Protein 2GJ3 (pdb70)

Sequence (238 aa):
LLPEIFRQTVEHAPIAISITDLKANILYANRRAFRTITGYGSEEVLGKNESIILSNGTTPRLLVYQALWGRLAQKKPWSSGVLVNRRKDKTLYLAELTVAPVLNEAGEETIYYLGMMHRDTSELHHELLPEEIFRQTVEHAPIAISITDLKANILYANRRAFRTITGYGSEEVLGKNESILSNGTTPRLVYQALWGRLAQKKPWSGVLVNRRKDKTLYLAELTVAPVLNEAGETIYYLGMMHRDTSEL

Solvent-accessible surface area: 12619 Å² total; per-residue (Å²): 68,127,57,98,11,1,89,52,0,1,30,70,2,58,19,0,2,2,0,5,40,84,116,10,59,4,70,10,6,0,115,18,2,45,101,26,0,36,16,32,64,153,65,1,95,71,66,41,44,72,54,10,36,14,78,89,4,80,175,115,19,38,130,42,18,94,37,94,5,77,99,103,83,68,33,81,23,87,12,24,8,98,6,107,85,168,59,84,4,85,0,82,19,42,14,22,21,12,70,42,165,79,25,99,28,51,22,22,18,7,9,5,129,38,43,46,161,182,123,113,28,85,77,98,3,2,108,85,4,2,37,138,2,84,13,0,1,2,0,4,39,90,158,10,39,1,73,11,7,0,52,16,1,56,107,30,0,40,23,29,71,92,82,6,99,52,48,52,43,72,63,9,27,41,79,79,20,85,212,132,42,62,120,49,14,102,34,98,6,84,91,99,105,73,34,74,19,85,11,52,7,68,42,104,103,66,71,88,6,79,0,92,23,32,13,9,19,6,77,46,193,78,23,97,24,64,51,24,1,7,2,4,42,36,58,45,167,205

Foldseek 3Di:
DDVVVVVVVQQPDQWWKFKFFPQQQTCDTHPNNCVVQVPDPPVSNRDGQCQFDDPVFPPVVVVVQNVQQVVQHKDWDWGWTAHPVRDIFIKTKIKGFDADPVRDGGIMMIIIDTPDDPD/DPPPVVVVVCQQPPQWWKFKFFPQQFTQDTHPNVCVVQVDDDVRRHRHHPCLFAPVPWDVVVVVVQVVQVVVQHKDWDWHWTAHPVRDIFIKGWIKGFDADPVRHGGMIMIIIDGPDPD

Secondary structure (DSSP, 8-state):
--HHHHHHHHHH-SSEEEEE-TT-BEEEE-HHHHHHH---TTGGGG-BGGGG--TTS-HHHHHHHHHHHHTT--EEEEEEEE-TTS-EEEEEEEEEEEE-TTS-EEEEEEEEEE--S--/---THHHHHHHHH-SSEEEEE-TT-BEEEE-HHHHHHH---TTTSTT-BGGGGB-S-S-HHHHHHHHHHHHTT--EEEEEEEE-TTS-EEEEEEEEEEEE-TTS-EEEEEEEEEE----

Nearest PDB structures (foldseek):
  2gj3-assembly1_A  TM=1.008E+00  e=9.432E-24  Azotobacter vinelandii
  8dik-assembly1_A  TM=9.347E-01  e=6.256E-10  Escherichia coli
  6t74-assembly1_A  TM=8.783E-01  e=3.124E-10  Phaeodactylum tricornutum
  8j68-assembly1_A-2  TM=9.066E-01  e=7.024E-10  Klebsormidium nitens
  3lyx-assembly1_A  TM=9.133E-01  e=3.761E-09  Colwellia psychrerythraea 34H

B-factor: mean 22.62, std 10.38, range [9.47, 99.97]

Organism: Azotobacter vinelandii (NCBI:txid354)

Structure (mmCIF, N/CA/C/O backbone):
data_2GJ3
#
_entry.id   2GJ3
#
_cell.length_a   68.111
_cell.length_b   68.111
_cell.length_c   302.064
_cell.angle_alpha   90.00
_cell.angle_beta   90.00
_cell.angle_gamma   120.00
#
_symmetry.space_group_name_H-M   'H 3 2'
#
loop_
_entity.id
_entity.type
_entity.pdbx_description
1 polymer 'Nitrogen fixation regulatory protein'
2 non-polymer 'SULFATE ION'
3 non-polymer 'FLAVIN-ADENINE DINUCLEOTIDE'
4 non-polymer ETHANOL
5 water water
#
loop_
_atom_site.group_PDB
_atom_site.id
_atom_site.type_symbol
_atom_site.label_atom_id
_atom_site.label_alt_id
_atom_site.label_comp_id
_atom_site.label_asym_id
_atom_site.label_entity_id
_atom_site.label_seq_id
_atom_site.pdbx_PDB_ins_code
_atom_site.Cartn_x
_atom_site.Cartn_y
_atom_site.Cartn_z
_atom_site.occupancy
_atom_site.B_iso_or_equiv
_atom_site.auth_seq_id
_atom_site.auth_comp_id
_atom_site.auth_asym_id
_atom_site.auth_atom_id
_atom_site.pdbx_PDB_model_num
ATOM 1 N N . LEU A 1 2 ? 22.051 -12.376 17.640 1.00 36.01 22 LEU A N 1
ATOM 2 C CA . LEU A 1 2 ? 23.453 -12.163 18.109 1.00 32.12 22 LEU A CA 1
ATOM 3 C C . LEU A 1 2 ? 23.704 -12.861 19.419 1.00 32.66 22 LEU A C 1
ATOM 4 O O . LEU A 1 2 ? 22.938 -12.715 20.376 1.00 35.63 22 LEU A O 1
ATOM 9 N N . LEU A 1 3 ? 24.806 -13.579 19.485 1.00 30.69 23 LEU A N 1
ATOM 10 C CA . LEU A 1 3 ? 25.071 -14.359 20.667 1.00 30.60 23 LEU A CA 1
ATOM 11 C C . LEU A 1 3 ? 25.594 -13.462 21.756 1.00 28.89 23 LEU A C 1
ATOM 12 O O . LEU A 1 3 ? 26.132 -12.387 21.486 1.00 28.49 23 LEU A O 1
ATOM 17 N N . PRO A 1 4 ? 25.467 -13.911 23.020 1.00 29.48 24 PRO A N 1
ATOM 18 C CA . PRO A 1 4 ? 25.993 -13.125 24.147 1.00 29.04 24 PRO A CA 1
ATOM 19 C C . PRO A 1 4 ? 27.488 -12.728 24.022 1.00 27.37 24 PRO A C 1
ATOM 20 O O . PRO A 1 4 ? 27.817 -11.597 24.389 1.00 26.93 24 PRO A O 1
ATOM 24 N N . GLU A 1 5 ? 28.366 -13.591 23.472 1.00 24.08 25 GLU A N 1
ATOM 25 C CA . GLU A 1 5 ? 29.752 -13.191 23.248 1.00 23.80 25 GLU A CA 1
ATOM 26 C C . GLU A 1 5 ? 29.852 -11.860 22.494 1.00 22.27 25 GLU A C 1
ATOM 27 O O . GLU A 1 5 ? 30.789 -11.077 22.760 1.00 21.04 25 GLU A O 1
ATOM 33 N N . ILE A 1 6 ? 28.919 -11.602 21.552 1.00 18.73 26 ILE A N 1
ATOM 34 C CA . ILE A 1 6 ? 29.060 -10.363 20.759 1.00 15.88 26 ILE A CA 1
ATOM 35 C C . ILE A 1 6 ? 28.828 -9.157 21.689 1.00 15.73 26 ILE A C 1
ATOM 36 O O . ILE A 1 6 ? 29.490 -8.143 21.520 1.00 15.26 26 ILE A O 1
ATOM 41 N N . PHE A 1 7 ? 27.844 -9.276 22.574 1.00 16.25 27 PHE A N 1
ATOM 42 C CA . PHE A 1 7 ? 27.649 -8.142 23.539 1.00 15.94 27 PHE A CA 1
ATOM 43 C C . PHE A 1 7 ? 28.774 -8.038 24.539 1.00 16.02 27 PHE A C 1
ATOM 44 O O . PHE A 1 7 ? 29.078 -6.930 24.953 1.00 15.59 27 PHE A O 1
ATOM 52 N N . ARG A 1 8 ? 29.410 -9.151 24.940 1.00 16.64 28 ARG A N 1
ATOM 53 C CA . ARG A 1 8 ? 30.588 -9.032 25.790 1.00 16.79 28 ARG A CA 1
ATOM 54 C C . ARG A 1 8 ? 31.700 -8.301 25.049 1.00 17.01 28 ARG A C 1
ATOM 55 O O . ARG A 1 8 ? 32.291 -7.389 25.606 1.00 14.75 28 ARG A O 1
ATOM 63 N N . GLN A 1 9 ? 31.919 -8.625 23.765 1.00 17.16 29 GLN A N 1
ATOM 64 C CA . GLN A 1 9 ? 32.916 -7.898 22.975 1.00 15.09 29 GLN A CA 1
ATOM 65 C C . GLN A 1 9 ? 32.568 -6.418 22.876 1.00 15.83 29 GLN A C 1
ATOM 66 O O . GLN A 1 9 ? 33.475 -5.534 22.797 1.00 15.54 29 GLN A O 1
ATOM 72 N N . THR A 1 10 ? 31.298 -6.138 22.758 1.00 14.73 30 THR A N 1
ATOM 73 C CA . THR A 1 10 ? 30.807 -4.766 22.614 1.00 13.62 30 THR A CA 1
ATOM 74 C C . THR A 1 10 ? 31.163 -3.949 23.896 1.00 13.89 30 THR A C 1
ATOM 75 O O . THR A 1 10 ? 31.729 -2.863 23.824 1.00 14.46 30 THR A O 1
ATOM 79 N N . VAL A 1 11 ? 30.810 -4.543 25.004 1.00 14.27 31 VAL A N 1
ATOM 80 C CA . VAL A 1 11 ? 31.199 -3.895 26.293 1.00 13.91 31 VAL A CA 1
ATOM 81 C C . VAL A 1 11 ? 32.685 -3.748 26.359 1.00 13.06 31 VAL A C 1
ATOM 82 O O . VAL A 1 11 ? 33.190 -2.660 26.751 1.00 13.07 31 VAL A O 1
ATOM 86 N N . GLU A 1 12 ? 33.422 -4.796 26.018 1.00 12.81 32 GLU A N 1
ATOM 87 C CA . GLU A 1 12 ? 34.851 -4.753 26.144 1.00 14.61 32 GLU A CA 1
ATOM 88 C C . GLU A 1 12 ? 35.445 -3.560 25.363 1.00 13.94 32 GLU A C 1
ATOM 89 O O . GLU A 1 12 ? 36.413 -2.968 25.865 1.00 14.48 32 GLU A O 1
ATOM 95 N N . HIS A 1 13 ? 34.931 -3.304 24.180 1.00 13.96 33 HIS A N 1
ATOM 96 C CA . HIS A 1 13 ? 35.460 -2.245 23.292 1.00 14.62 33 HIS A CA 1
ATOM 97 C C . HIS A 1 13 ? 34.732 -0.917 23.373 1.00 15.18 33 HIS A C 1
ATOM 98 O O . HIS A 1 13 ? 35.088 -0.057 22.591 1.00 14.98 33 HIS A O 1
AT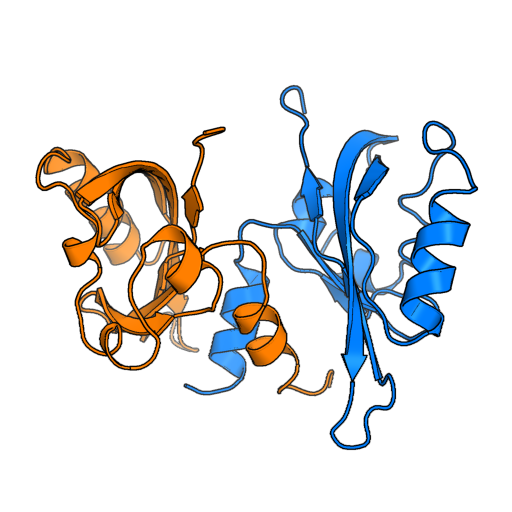OM 105 N N . ALA A 1 14 ? 33.768 -0.782 24.246 1.00 13.89 34 ALA A N 1
ATOM 106 C CA . ALA A 1 14 ? 33.061 0.485 24.292 1.00 12.98 34 ALA A CA 1
ATOM 107 C C . ALA A 1 14 ? 33.845 1.602 24.745 1.00 13.58 34 ALA A C 1
ATOM 108 O O . ALA A 1 14 ? 34.624 1.459 25.690 1.00 13.57 34 ALA A O 1
ATOM 110 N N . PRO A 1 15 ? 33.719 2.811 24.180 1.00 14.81 35 PRO A N 1
ATOM 111 C CA . PRO A 1 15 ? 34.570 3.928 24.577 1.00 16.39 35 PRO A CA 1
ATOM 112 C C . PRO A 1 15 ? 34.043 4.706 25.792 1.00 17.20 35 PRO A C 1
ATOM 113 O O . PRO A 1 15 ? 33.864 5.929 25.681 1.00 21.29 35 PRO A O 1
ATOM 117 N N . ILE A 1 16 ? 33.668 3.991 26.789 1.00 16.22 36 ILE A N 1
ATOM 118 C CA . ILE A 1 16 ? 33.298 4.532 28.079 1.00 14.74 36 ILE A CA 1
ATOM 119 C C . ILE A 1 16 ? 33.774 3.468 29.082 1.00 11.75 36 ILE A C 1
ATOM 120 O O . ILE A 1 16 ? 33.756 2.298 28.801 1.00 12.29 36 ILE A O 1
ATOM 125 N N . ALA A 1 17 ? 34.202 3.936 30.258 1.00 11.03 37 ALA A N 1
ATOM 126 C CA . ALA A 1 17 ? 34.670 2.978 31.271 1.00 11.17 37 ALA A CA 1
ATOM 127 C C . ALA A 1 17 ? 33.497 2.187 31.785 1.00 11.06 37 ALA A C 1
ATOM 128 O O . ALA A 1 17 ? 32.497 2.793 32.213 1.00 12.14 37 ALA A O 1
ATOM 130 N N . ILE A 1 18 ? 33.585 0.879 31.812 1.00 10.37 38 ILE A N 1
ATOM 131 C CA . ILE A 1 18 ? 32.522 -0.019 32.358 1.00 9.99 38 ILE A CA 1
ATOM 132 C C . ILE A 1 18 ? 33.156 -1.001 33.262 1.00 10.33 38 ILE A C 1
ATOM 133 O O . ILE A 1 18 ? 34.121 -1.719 32.923 1.00 10.66 38 ILE A O 1
ATOM 138 N N . SER A 1 19 ? 32.584 -1.079 34.495 1.00 9.47 39 SER A N 1
ATOM 139 C CA . SER A 1 19 ? 32.979 -2.112 35.464 1.00 9.93 39 SER A CA 1
ATOM 140 C C . SER A 1 19 ? 31.682 -2.775 35.996 1.00 10.32 39 SER A C 1
ATOM 141 O O . SER A 1 19 ? 30.601 -2.162 36.024 1.00 10.74 39 SER A O 1
ATOM 144 N N . ILE A 1 20 ? 31.835 -4.056 36.310 1.00 10.04 40 ILE A N 1
ATOM 145 C CA . ILE A 1 20 ? 30.723 -4.820 36.974 1.00 10.40 40 ILE A CA 1
ATOM 146 C C . ILE A 1 20 ? 31.297 -5.389 38.237 1.00 9.83 40 ILE A C 1
ATOM 147 O O . ILE A 1 20 ? 32.427 -5.950 38.226 1.00 10.82 40 ILE A O 1
ATOM 152 N N . THR A 1 21 ? 30.551 -5.251 39.334 1.00 9.78 41 THR A N 1
ATOM 153 C CA . THR A 1 21 ? 31.049 -5.598 40.637 1.00 10.60 41 THR A CA 1
ATOM 154 C C . THR A 1 21 ? 30.083 -6.551 41.350 1.00 10.02 41 THR A C 1
ATOM 155 O O . THR A 1 21 ? 28.893 -6.665 41.009 1.00 11.23 41 THR A O 1
ATOM 159 N N . ASP A 1 22 ? 30.618 -7.150 42.415 1.00 11.12 42 ASP A N 1
ATOM 160 C CA . ASP A 1 22 ? 29.740 -7.849 43.382 1.00 11.48 42 ASP A CA 1
ATOM 161 C C . ASP A 1 22 ? 29.038 -6.771 44.229 1.00 12.15 42 ASP A C 1
ATOM 162 O O . ASP A 1 22 ? 29.127 -5.575 44.035 1.00 11.69 42 ASP A O 1
ATOM 167 N N . LEU A 1 23 ? 28.252 -7.281 45.232 1.00 12.39 43 LEU A N 1
ATOM 168 C CA . LEU A 1 23 ? 27.455 -6.387 46.004 1.00 13.56 43 LEU A CA 1
ATOM 169 C C . LEU A 1 23 ? 28.253 -5.590 47.067 1.00 13.40 43 LEU A C 1
ATOM 170 O O . LEU A 1 23 ? 27.608 -4.792 47.739 1.00 15.26 43 LEU A O 1
ATOM 175 N N . LYS A 1 24 ? 29.534 -5.787 47.163 1.00 12.85 44 LYS A N 1
ATOM 176 C CA . LYS A 1 24 ? 30.388 -4.948 47.992 1.00 13.63 44 LYS A CA 1
ATOM 177 C C . LYS A 1 24 ? 31.383 -4.127 47.178 1.00 11.45 44 LYS A C 1
ATOM 178 O O . LYS A 1 24 ? 32.327 -3.552 47.708 1.00 12.50 44 LYS A O 1
ATOM 182 N N . ALA A 1 25 ? 31.161 -4.080 45.840 1.00 11.75 45 ALA A N 1
ATOM 183 C CA . ALA A 1 25 ? 31.968 -3.259 44.907 1.00 11.36 45 ALA A CA 1
ATOM 184 C C . ALA A 1 25 ? 33.331 -3.882 44.659 1.00 10.67 45 ALA A C 1
ATOM 185 O O . ALA A 1 25 ? 34.205 -3.174 44.084 1.00 10.91 45 ALA A O 1
ATOM 187 N N . ASN A 1 26 ? 33.512 -5.181 44.823 1.00 10.96 46 ASN A N 1
ATOM 188 C CA . ASN A 1 26 ? 34.679 -5.838 44.248 1.00 10.84 46 ASN A CA 1
ATOM 189 C C . ASN A 1 26 ? 34.507 -5.978 42.821 1.00 10.02 46 ASN A C 1
ATOM 190 O O . ASN A 1 26 ? 33.494 -6.555 42.328 1.00 11.72 46 ASN A O 1
ATOM 195 N N . ILE A 1 27 ? 35.529 -5.575 42.008 1.00 10.79 47 ILE A N 1
ATOM 196 C CA . ILE A 1 27 ? 35.378 -5.599 40.572 1.00 10.28 47 ILE A CA 1
ATOM 197 C C . ILE A 1 27 ? 35.541 -7.040 40.043 1.00 10.73 47 ILE A C 1
ATOM 198 O O . ILE A 1 27 ? 36.516 -7.713 40.312 1.00 11.97 47 ILE A O 1
ATOM 203 N N . LEU A 1 28 ? 34.495 -7.415 39.290 1.00 10.90 48 LEU A N 1
ATOM 204 C CA . LEU A 1 28 ? 34.472 -8.754 38.662 1.00 10.36 48 LEU A CA 1
ATOM 205 C C . LEU A 1 28 ? 34.784 -8.696 37.201 1.00 11.97 48 LEU A C 1
ATOM 206 O O . LEU A 1 28 ? 35.120 -9.716 36.551 1.00 12.51 48 LEU A O 1
ATOM 211 N N . TYR A 1 29 ? 34.644 -7.492 36.547 1.00 11.51 49 TYR A N 1
ATOM 212 C CA . TYR A 1 29 ? 34.820 -7.300 35.121 1.00 10.80 49 TYR A CA 1
ATOM 213 C C . TYR A 1 29 ? 35.151 -5.809 34.957 1.00 11.09 49 TYR A C 1
ATOM 214 O O . TYR A 1 29 ? 34.506 -4.964 35.541 1.00 10.72 49 TYR A O 1
ATOM 223 N N . ALA A 1 30 ? 36.091 -5.527 34.042 1.00 10.77 50 ALA A N 1
ATOM 224 C CA . ALA A 1 30 ? 36.381 -4.133 33.641 1.00 10.66 50 ALA A CA 1
ATOM 225 C C . ALA A 1 30 ? 36.731 -4.150 32.183 1.00 11.12 50 ALA A C 1
ATOM 226 O O . ALA A 1 30 ? 37.565 -4.958 31.760 1.00 12.36 50 ALA A O 1
ATOM 228 N N . ASN A 1 31 ? 36.187 -3.194 31.397 1.00 10.84 51 ASN A N 1
ATOM 229 C CA . ASN A 1 31 ? 36.492 -3.140 29.972 1.00 10.62 51 ASN A CA 1
ATOM 230 C C . ASN A 1 31 ? 37.805 -2.377 29.675 1.00 11.45 51 ASN A C 1
ATOM 231 O O . ASN A 1 31 ? 38.477 -1.884 30.619 1.00 11.28 51 ASN A O 1
ATOM 236 N N . ARG A 1 32 ? 38.180 -2.355 28.408 1.00 11.74 52 ARG A N 1
ATOM 237 C CA A ARG A 1 32 ? 39.484 -1.764 28.096 0.50 13.07 52 ARG A CA 1
ATOM 238 C CA B ARG A 1 32 ? 39.470 -1.755 28.107 0.50 13.16 52 ARG A CA 1
ATOM 239 C C . ARG A 1 32 ? 39.537 -0.276 28.530 1.00 12.20 52 ARG A C 1
ATOM 240 O O . ARG A 1 32 ? 40.537 0.144 29.079 1.00 13.18 52 ARG A O 1
ATOM 255 N N . ALA A 1 33 ? 38.472 0.475 28.285 1.00 11.77 53 ALA A N 1
ATOM 256 C CA . ALA A 1 33 ? 38.478 1.865 28.644 1.00 11.58 53 ALA A CA 1
ATOM 257 C C . ALA A 1 33 ? 38.668 2.021 30.147 1.00 11.61 53 ALA A C 1
ATOM 258 O O . ALA A 1 33 ? 39.371 2.945 30.588 1.00 11.84 53 ALA A O 1
ATOM 260 N N . PHE A 1 34 ? 37.987 1.209 30.977 1.00 10.64 54 PHE A N 1
ATOM 261 C CA . PHE A 1 34 ? 38.165 1.302 32.382 1.00 10.62 54 PHE A CA 1
ATOM 262 C C . PHE A 1 34 ? 39.619 1.117 32.808 1.00 10.77 54 PHE A C 1
ATOM 263 O O . PHE A 1 34 ? 40.189 1.831 33.620 1.00 10.95 54 PHE A O 1
ATOM 271 N N . ARG A 1 35 ? 40.227 0.059 32.225 1.00 11.68 55 ARG A N 1
AT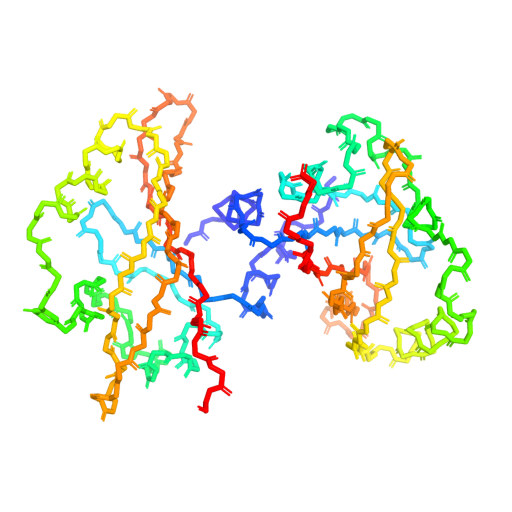OM 272 C CA . ARG A 1 35 ? 41.607 -0.201 32.574 1.00 12.40 55 ARG A CA 1
ATOM 273 C C . ARG A 1 35 ? 42.509 0.926 32.107 1.00 12.22 55 ARG A C 1
ATOM 274 O O . ARG A 1 35 ? 43.442 1.308 32.811 1.00 13.51 55 ARG A O 1
ATOM 282 N N . THR A 1 36 ? 42.278 1.447 30.888 1.00 12.85 56 THR A N 1
ATOM 283 C CA . THR A 1 36 ? 43.102 2.575 30.452 1.00 13.52 56 THR A CA 1
ATOM 284 C C . THR A 1 36 ? 42.985 3.841 31.278 1.00 13.42 56 THR A C 1
ATOM 285 O O . THR A 1 36 ? 44.010 4.482 31.652 1.00 14.36 56 THR A O 1
ATOM 289 N N . ILE A 1 37 ? 41.730 4.186 31.629 1.00 11.97 57 ILE A N 1
ATOM 290 C CA . ILE A 1 37 ? 41.484 5.429 32.328 1.00 11.94 57 ILE A CA 1
ATOM 291 C C . ILE A 1 37 ? 42.046 5.294 33.786 1.00 12.61 57 ILE A C 1
ATOM 292 O O . ILE A 1 37 ? 42.689 6.169 34.285 1.00 13.27 57 ILE A O 1
ATOM 297 N N . THR A 1 38 ? 41.735 4.150 34.436 1.00 10.71 58 THR A N 1
ATOM 298 C CA . THR A 1 38 ? 42.094 3.995 35.843 1.00 11.72 58 THR A CA 1
ATOM 299 C C . THR A 1 38 ? 43.538 3.597 36.013 1.00 12.19 58 THR A C 1
ATOM 300 O O . THR A 1 38 ? 44.093 3.777 37.141 1.00 12.73 58 THR A O 1
ATOM 304 N N . GLY A 1 39 ? 44.166 3.002 35.013 1.00 12.89 59 GLY A N 1
ATOM 305 C CA . GLY A 1 39 ? 45.587 2.544 35.116 1.00 13.89 59 GLY A CA 1
ATOM 306 C C . GLY A 1 39 ? 45.764 1.111 35.574 1.00 14.21 59 GLY A C 1
ATOM 307 O O . GLY A 1 39 ? 46.910 0.681 35.652 1.00 16.41 59 GLY A O 1
ATOM 308 N N . TYR A 1 40 ? 44.713 0.413 35.957 1.00 12.96 60 TYR A N 1
ATOM 309 C CA . TYR A 1 40 ? 44.827 -0.978 36.445 1.00 13.85 60 TYR A CA 1
ATOM 310 C C . TYR A 1 40 ? 44.708 -1.918 35.233 1.00 13.50 60 TYR A C 1
ATOM 311 O O . TYR A 1 40 ? 43.769 -1.853 34.481 1.00 17.03 60 TYR A O 1
ATOM 320 N N . GLY A 1 41 ? 45.648 -2.811 35.151 1.00 14.24 61 GLY A N 1
ATOM 321 C CA . GLY A 1 41 ? 45.649 -3.784 34.074 1.00 14.67 61 GLY A CA 1
ATOM 322 C C . GLY A 1 41 ? 44.671 -4.923 34.276 1.00 13.16 61 GLY A C 1
ATOM 323 O O . GLY A 1 41 ? 44.030 -5.090 35.317 1.00 13.08 61 GLY A O 1
ATOM 324 N N . SER A 1 42 ? 44.538 -5.705 33.168 1.00 14.46 62 SER A N 1
ATOM 325 C CA . SER A 1 42 ? 43.504 -6.682 33.092 1.00 15.50 62 SER A CA 1
ATOM 326 C C . SER A 1 42 ? 43.515 -7.740 34.195 1.00 15.84 62 SER A C 1
ATOM 327 O O . SER A 1 42 ? 42.468 -8.305 34.515 1.00 18.31 62 SER A O 1
ATOM 330 N N . GLU A 1 43 ? 44.713 -8.072 34.717 1.00 13.39 63 GLU A N 1
ATOM 331 C CA . GLU A 1 43 ? 44.764 -9.006 35.822 1.00 13.14 63 GLU A CA 1
ATOM 332 C C . GLU A 1 43 ? 44.570 -8.344 37.182 1.00 12.72 63 GLU A C 1
ATOM 333 O O . GLU A 1 43 ? 43.640 -8.694 37.945 1.00 14.15 63 GLU A O 1
ATOM 339 N N . GLU A 1 44 ? 45.379 -7.341 37.527 1.00 12.20 64 GLU A N 1
ATOM 340 C CA . GLU A 1 44 ? 45.264 -6.730 38.873 1.00 12.40 64 GLU A CA 1
ATOM 341 C C . GLU A 1 44 ? 43.940 -6.091 39.076 1.00 11.58 64 GLU A C 1
ATOM 342 O O . GLU A 1 44 ? 43.533 -6.025 40.252 1.00 12.99 64 GLU A O 1
ATOM 348 N N . VAL A 1 45 ? 43.249 -5.611 38.051 1.00 12.53 65 VAL A N 1
ATOM 349 C CA . VAL A 1 45 ? 41.959 -4.902 38.395 1.00 12.68 65 VAL A CA 1
ATOM 350 C C . VAL A 1 45 ? 40.960 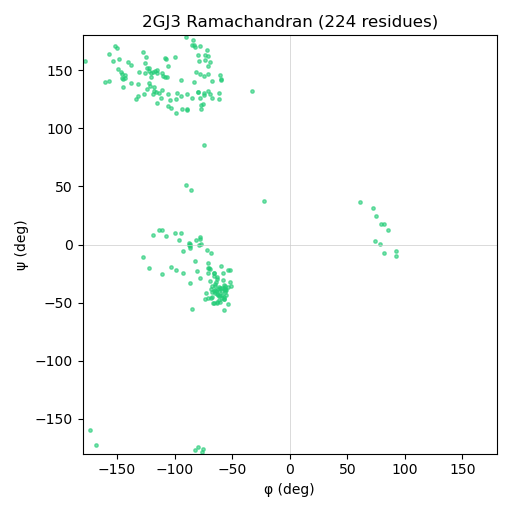-5.854 38.988 1.00 12.47 65 VAL A C 1
ATOM 351 O O . VAL A 1 45 ? 40.068 -5.443 39.715 1.00 12.86 65 VAL A O 1
ATOM 355 N N . LEU A 1 46 ? 41.065 -7.160 38.702 1.00 12.00 66 LEU A N 1
ATOM 356 C CA . LEU A 1 46 ? 40.100 -8.152 39.181 1.00 13.39 66 LEU A CA 1
ATOM 357 C C . LEU A 1 46 ? 40.411 -8.554 40.596 1.00 14.80 66 LEU A C 1
ATOM 358 O O . LEU A 1 46 ? 39.781 -9.490 41.071 1.00 19.05 66 LEU A O 1
ATOM 363 N N . GLY A 1 47 ? 41.411 -7.954 41.241 1.00 14.54 67 GLY A N 1
ATOM 364 C CA . GLY A 1 47 ? 41.604 -8.039 42.707 1.00 15.25 67 GLY A CA 1
ATOM 365 C C . GLY A 1 47 ? 41.346 -6.716 43.404 1.00 13.73 67 GLY A C 1
ATOM 366 O O . GLY A 1 47 ? 41.678 -6.622 44.601 1.00 17.16 67 GLY A O 1
ATOM 367 N N . LYS A 1 48 ? 40.754 -5.755 42.723 1.00 13.32 68 LYS A N 1
ATOM 368 C CA . LYS A 1 48 ? 40.499 -4.417 43.361 1.00 13.12 68 LYS A CA 1
ATOM 369 C C . LYS A 1 48 ? 39.000 -4.248 43.645 1.00 11.91 68 LYS A C 1
ATOM 370 O O . LYS A 1 48 ? 38.120 -4.827 43.021 1.00 12.74 68 LYS A O 1
ATOM 376 N N . ASN A 1 49 ? 38.778 -3.310 44.555 1.00 11.88 69 ASN A N 1
ATOM 377 C CA . ASN A 1 49 ? 37.440 -2.803 44.847 1.00 10.65 69 ASN A CA 1
ATOM 378 C C . ASN A 1 49 ? 37.360 -1.385 44.217 1.00 11.63 69 ASN A C 1
ATOM 379 O O . ASN A 1 49 ? 38.374 -0.712 44.101 1.00 11.13 69 ASN A O 1
ATOM 384 N N . GLU A 1 50 ? 36.134 -0.975 43.886 1.00 10.57 70 GLU A N 1
ATOM 385 C CA . GLU A 1 50 ? 35.971 0.417 43.358 1.00 10.51 70 GLU A CA 1
ATOM 386 C C . GLU A 1 50 ? 36.517 1.440 44.404 1.00 10.53 70 GLU A C 1
ATOM 387 O O . GLU A 1 50 ? 36.898 2.552 43.927 1.00 10.76 70 GLU A O 1
ATOM 393 N N . SER A 1 51 ? 36.571 1.117 45.698 1.00 10.09 71 SER A N 1
ATOM 394 C CA . SER A 1 51 ? 37.116 2.062 46.625 1.00 10.69 71 SER A CA 1
ATOM 395 C C . SER A 1 51 ? 38.563 2.431 46.319 1.00 11.03 71 SER A C 1
ATOM 396 O O . SER A 1 51 ? 39.056 3.452 46.841 1.00 12.22 71 SER A O 1
ATOM 399 N N . ILE A 1 52 ? 39.295 1.639 45.524 1.00 11.29 72 ILE A N 1
ATOM 400 C CA A ILE A 1 52 ? 40.690 2.057 45.241 0.50 12.96 72 ILE A CA 1
ATOM 401 C CA B ILE A 1 52 ? 40.676 1.972 45.121 0.50 11.32 72 ILE A CA 1
ATOM 402 C C . ILE A 1 52 ? 40.713 3.344 44.423 1.00 12.11 72 ILE A C 1
ATOM 403 O O . ILE A 1 52 ? 41.769 4.005 44.387 1.00 12.23 72 ILE A O 1
ATOM 412 N N . LEU A 1 53 ? 39.602 3.744 43.815 1.00 11.15 73 LEU A N 1
ATOM 413 C CA . LEU A 1 53 ? 39.501 5.020 43.047 1.00 11.37 73 LEU A CA 1
ATOM 414 C C . LEU A 1 53 ? 39.258 6.192 43.967 1.00 12.16 73 LEU A C 1
ATOM 415 O O . LEU A 1 53 ? 39.389 7.354 43.454 1.00 12.82 73 LEU A O 1
ATOM 420 N N . SER A 1 54 ? 38.885 5.976 45.224 1.00 11.88 74 SER A N 1
ATOM 421 C CA . SER A 1 54 ? 38.470 7.075 46.033 1.00 14.36 74 SER A CA 1
ATOM 422 C C . SER A 1 54 ? 39.639 7.940 46.413 1.00 17.27 74 SER A C 1
ATOM 423 O O . SER A 1 54 ? 40.772 7.569 46.452 1.00 16.95 74 SER A O 1
ATOM 426 N N . ASN A 1 55 ? 39.276 9.122 46.935 1.00 22.49 75 ASN A N 1
ATOM 427 C CA . ASN A 1 55 ? 40.316 10.108 47.276 1.00 23.04 75 ASN A CA 1
ATOM 428 C C . ASN A 1 55 ? 39.600 11.256 47.873 1.00 26.19 75 ASN A C 1
ATOM 429 O O . ASN A 1 55 ? 38.410 11.572 47.467 1.00 31.99 75 ASN A O 1
ATOM 438 N N . GLY A 1 56 ? 40.291 12.032 48.633 1.00 26.44 76 GLY A N 1
ATOM 439 C CA . GLY A 1 56 ? 39.639 13.092 49.283 1.00 23.21 76 GLY A CA 1
ATOM 440 C C . GLY A 1 56 ? 39.147 14.339 48.531 1.00 19.96 76 GLY A C 1
ATOM 441 O O . GLY A 1 56 ? 38.410 15.145 49.208 1.00 27.98 76 GLY A O 1
ATOM 442 N N . THR A 1 57 ? 39.377 14.550 47.218 1.00 19.50 77 THR A N 1
ATOM 443 C CA . THR A 1 57 ? 38.832 15.703 46.501 1.00 21.49 77 THR A CA 1
ATOM 444 C C . THR A 1 57 ? 37.320 15.523 46.548 1.00 22.16 77 THR A C 1
ATOM 445 O O . THR A 1 57 ? 36.603 16.520 46.543 1.00 25.87 77 THR A O 1
ATOM 449 N N . THR A 1 58 ? 36.815 14.281 46.546 1.00 19.62 78 THR A N 1
ATOM 450 C CA . THR A 1 58 ? 35.425 13.980 46.463 1.00 19.26 78 THR A CA 1
ATOM 451 C C . THR A 1 58 ? 34.809 14.030 47.871 1.00 18.64 78 THR A C 1
ATOM 452 O O . THR A 1 58 ? 35.321 13.400 48.740 1.00 18.94 78 THR A O 1
ATOM 456 N N . PRO A 1 59 ? 33.727 14.798 48.137 1.00 20.83 79 PRO A N 1
ATOM 457 C CA . PRO A 1 59 ? 33.079 14.747 49.463 1.00 20.12 79 PRO A CA 1
ATOM 458 C C . PRO A 1 59 ? 32.574 13.322 49.765 1.00 20.31 79 PRO A C 1
ATOM 459 O O . PRO A 1 59 ? 31.999 12.660 48.950 1.00 20.32 79 PRO A O 1
ATOM 463 N N . ARG A 1 60 ? 32.700 12.883 51.001 1.00 18.84 80 ARG A N 1
ATOM 464 C CA . ARG A 1 60 ? 32.279 11.538 51.394 1.00 21.52 80 ARG A CA 1
ATOM 465 C C . ARG A 1 60 ? 30.777 11.350 51.221 1.00 20.22 80 ARG A C 1
ATOM 466 O O . ARG A 1 60 ? 30.327 10.226 50.996 1.00 19.28 80 ARG A O 1
ATOM 474 N N . LEU A 1 61 ? 29.995 12.438 51.351 1.00 19.00 81 LEU A N 1
ATOM 475 C CA A LEU A 1 61 ? 28.601 12.236 51.141 0.50 19.31 81 LEU A CA 1
ATOM 476 C CA B LEU A 1 61 ? 28.623 12.296 51.108 0.50 19.57 81 LEU A CA 1
ATOM 477 C C . LEU A 1 61 ? 28.302 11.821 49.729 1.00 17.53 81 LEU A C 1
ATOM 478 O O . LEU A 1 61 ? 27.162 11.328 49.534 1.00 17.98 81 LEU A O 1
ATOM 487 N N . VAL A 1 62 ? 29.212 11.992 48.711 1.00 15.13 82 VAL A N 1
ATOM 488 C CA . VAL A 1 62 ? 28.906 11.476 47.425 1.00 15.83 82 VAL A CA 1
ATOM 489 C C . VAL A 1 62 ? 28.831 9.969 47.447 1.00 15.34 82 VAL A C 1
ATOM 490 O O . VAL A 1 62 ? 27.947 9.384 46.833 1.00 15.56 82 VAL A O 1
ATOM 494 N N . TYR A 1 63 ? 29.770 9.318 48.237 1.00 14.59 83 TYR A N 1
ATOM 495 C CA . TYR A 1 63 ? 29.790 7.876 48.233 1.00 15.26 83 TYR A CA 1
ATOM 496 C C . TYR A 1 63 ? 28.508 7.390 48.924 1.00 14.79 83 TYR A C 1
ATOM 497 O O . TYR A 1 63 ? 27.890 6.411 48.532 1.00 14.52 83 TYR A O 1
ATOM 506 N N . GLN A 1 64 ? 28.097 8.092 49.992 1.00 17.75 84 GLN A N 1
ATOM 507 C CA . GLN A 1 64 ? 26.864 7.749 50.746 1.00 16.37 84 GLN A CA 1
ATOM 508 C C . GLN A 1 64 ? 25.657 7.879 49.778 1.00 19.25 84 GLN A C 1
ATOM 509 O O . GLN A 1 64 ? 24.747 7.082 49.742 1.00 20.38 84 GLN A O 1
ATOM 515 N N . ALA A 1 65 ? 25.672 8.914 48.923 1.00 17.98 85 ALA A N 1
ATOM 516 C CA . ALA A 1 65 ? 24.545 9.179 47.968 1.00 19.49 85 ALA A CA 1
ATOM 517 C C . ALA A 1 65 ? 24.391 8.034 46.986 1.00 17.00 85 ALA A C 1
ATOM 518 O O . ALA A 1 65 ? 23.330 7.535 46.747 1.00 17.40 85 ALA A O 1
ATOM 520 N N . LEU A 1 66 ? 25.538 7.667 46.393 1.00 15.64 86 LEU A N 1
ATOM 521 C CA . LEU A 1 66 ? 25.533 6.610 45.388 1.00 13.91 86 LEU A CA 1
ATOM 522 C C . LEU A 1 66 ? 25.048 5.295 46.004 1.00 12.55 86 LEU A C 1
ATOM 523 O O . LEU A 1 66 ? 24.188 4.623 45.397 1.00 12.92 86 LEU A O 1
ATOM 528 N N . TRP A 1 67 ? 25.600 4.930 47.181 1.00 13.08 87 TRP A N 1
ATOM 529 C CA . TRP A 1 67 ? 25.192 3.690 47.807 1.00 12.12 87 TRP A CA 1
ATOM 530 C C . TRP A 1 67 ? 23.738 3.689 48.215 1.00 12.99 87 TRP A C 1
ATOM 531 O O . TRP A 1 67 ? 23.033 2.709 48.153 1.00 12.61 87 TRP A O 1
ATOM 542 N N . GLY A 1 68 ? 23.299 4.843 48.727 1.00 13.89 88 GLY A N 1
ATOM 543 C CA . GLY A 1 68 ? 21.873 4.937 49.202 1.00 15.27 88 GLY A CA 1
ATOM 544 C C . GLY A 1 68 ? 20.957 4.680 48.029 1.00 13.59 88 GLY A C 1
ATOM 545 O O . GLY A 1 68 ? 19.855 4.048 48.261 1.00 16.51 88 GLY A O 1
ATOM 546 N N . ARG A 1 69 ? 21.266 5.120 46.777 1.00 12.77 89 ARG A N 1
ATOM 547 C CA . ARG A 1 69 ? 20.399 4.768 45.681 1.00 12.90 89 ARG A CA 1
ATOM 548 C C . ARG A 1 69 ? 20.540 3.321 45.266 1.00 12.24 89 ARG A C 1
ATOM 549 O O . ARG A 1 69 ? 19.532 2.567 45.161 1.00 12.63 89 ARG A O 1
ATOM 557 N N . LEU A 1 70 ? 21.787 2.840 45.101 1.00 12.51 90 LEU A N 1
ATOM 558 C CA . LEU A 1 70 ? 21.955 1.419 44.689 1.00 12.13 90 LEU A CA 1
ATOM 559 C C . LEU A 1 70 ? 21.228 0.463 45.671 1.00 13.32 90 LEU A C 1
ATOM 560 O O . LEU A 1 70 ? 20.651 -0.540 45.175 1.00 12.43 90 LEU A O 1
ATOM 565 N N . ALA A 1 71 ? 21.277 0.750 46.961 1.00 12.42 91 ALA A N 1
ATOM 566 C CA . ALA A 1 71 ? 20.699 -0.226 47.879 1.00 13.06 91 ALA A CA 1
ATOM 567 C C . ALA A 1 71 ? 19.176 -0.278 47.816 1.00 14.37 91 ALA A C 1
ATOM 568 O O . ALA A 1 71 ? 18.620 -1.278 48.307 1.00 15.83 91 ALA A O 1
ATOM 570 N N . GLN A 1 72 ? 18.571 0.772 47.208 1.00 13.71 92 GLN A N 1
ATOM 571 C CA . GLN A 1 72 ? 17.158 0.825 46.965 1.00 15.42 92 GLN A CA 1
ATOM 572 C C . GLN A 1 72 ? 16.785 0.136 45.626 1.00 14.19 92 GLN A C 1
ATOM 573 O O . GLN A 1 72 ? 15.636 0.240 45.218 1.00 15.64 92 GLN A O 1
ATOM 579 N N . LYS A 1 73 ? 17.795 -0.368 44.916 1.00 12.02 93 LYS A N 1
ATOM 580 C CA . LYS A 1 73 ? 17.583 -0.847 43.556 1.00 12.34 93 LYS A CA 1
ATOM 581 C C . LYS A 1 73 ? 17.357 0.281 42.590 1.00 12.30 93 LYS A C 1
ATOM 582 O O . LYS A 1 73 ? 16.614 0.112 41.620 1.00 13.83 93 LYS A O 1
ATOM 588 N N . LYS A 1 74 ? 17.972 1.440 42.839 1.00 12.02 94 LYS A N 1
ATOM 589 C CA . LYS A 1 74 ? 17.848 2.579 41.974 1.00 12.38 94 LYS A CA 1
ATOM 590 C C . LYS A 1 74 ? 19.278 2.992 41.507 1.00 11.81 94 LYS A C 1
ATOM 591 O O . LYS A 1 74 ? 20.261 2.723 42.144 1.00 12.71 94 LYS A O 1
ATOM 597 N N . PRO A 1 75 ? 19.287 3.590 40.303 1.00 12.80 95 PRO A N 1
ATOM 598 C CA . PRO A 1 75 ? 20.614 4.121 39.806 1.00 12.63 95 PRO A CA 1
ATOM 599 C C . PRO A 1 75 ? 20.921 5.427 40.446 1.00 12.80 95 PRO A C 1
ATOM 600 O O . PRO A 1 75 ? 20.060 6.151 41.005 1.00 13.75 95 PRO A O 1
ATOM 604 N N . TRP A 1 76 ? 22.200 5.758 40.327 1.00 11.72 96 TRP A N 1
ATOM 605 C CA . TRP A 1 76 ? 22.702 7.104 40.718 1.00 11.92 96 TRP A CA 1
ATOM 606 C C . TRP A 1 76 ? 23.584 7.624 39.570 1.00 11.58 96 TRP A C 1
ATOM 607 O O . TRP A 1 76 ? 24.384 6.849 38.995 1.00 12.57 96 TRP A O 1
ATOM 618 N N . SER A 1 77 ? 23.435 8.897 39.240 1.00 11.02 97 SER A N 1
ATOM 619 C CA A SER A 1 77 ? 24.317 9.552 38.330 0.50 10.14 97 SER A CA 1
ATOM 620 C CA B SER A 1 77 ? 24.413 9.536 38.340 0.50 10.65 97 SER A CA 1
ATOM 621 C C . SER A 1 77 ? 24.844 10.862 38.933 1.00 10.56 97 SER A C 1
ATOM 622 O O . SER A 1 77 ? 24.055 11.656 39.425 1.00 11.99 97 SER A O 1
ATOM 627 N N . GLY A 1 78 ? 26.140 11.094 38.831 1.00 11.26 98 GLY A N 1
ATOM 628 C CA . GLY A 1 78 ? 26.716 12.359 39.306 1.00 12.02 98 GLY A CA 1
ATOM 629 C C . GLY A 1 78 ? 28.179 12.409 38.929 1.00 11.36 98 GLY A C 1
ATOM 630 O O . GLY A 1 78 ? 28.638 11.760 38.015 1.00 12.09 98 GLY A O 1
ATOM 631 N N . VAL A 1 79 ? 28.888 13.275 39.657 1.00 12.59 99 VAL A N 1
ATOM 632 C CA . VAL A 1 79 ? 30.314 13.545 39.357 1.00 11.96 99 VAL A CA 1
ATOM 633 C C . VAL A 1 79 ? 31.116 13.314 40.588 1.00 12.54 99 VAL A C 1
ATOM 634 O O . VAL A 1 79 ? 30.720 13.503 41.761 1.00 13.92 99 VAL A O 1
ATOM 638 N N . LEU A 1 80 ? 32.336 12.864 40.444 1.00 12.62 100 LEU A N 1
ATOM 639 C CA . LEU A 1 80 ? 33.281 12.659 41.568 1.00 11.97 100 LEU A CA 1
ATOM 640 C C . LEU A 1 80 ? 34.703 12.708 40.920 1.00 11.75 100 LEU A C 1
ATOM 641 O O . LEU A 1 80 ? 34.858 12.603 39.702 1.00 13.06 100 LEU A O 1
ATOM 646 N N . VAL A 1 81 ? 35.673 12.871 41.808 1.00 13.07 101 VAL A N 1
ATOM 647 C CA . VAL A 1 81 ? 37.072 12.879 41.396 1.00 13.02 101 VAL A CA 1
ATOM 648 C C . VAL A 1 81 ? 37.687 11.529 41.776 1.00 11.96 101 VAL A C 1
ATOM 649 O O . VAL A 1 81 ? 37.622 11.124 42.949 1.00 13.60 101 VAL A O 1
ATOM 653 N N . ASN A 1 82 ? 38.260 10.841 40.793 1.00 12.23 102 ASN A N 1
ATOM 654 C CA . ASN A 1 82 ? 38.858 9.555 41.017 1.00 11.50 102 ASN A CA 1
ATOM 655 C C . ASN A 1 82 ? 40.393 9.636 40.967 1.00 12.12 102 ASN A C 1
ATOM 656 O O . ASN A 1 82 ? 40.954 10.534 40.259 1.00 13.62 102 ASN A O 1
ATOM 661 N N . ARG A 1 83 ? 41.039 8.653 41.557 1.00 11.96 103 ARG A N 1
ATOM 662 C CA . ARG A 1 83 ? 42.482 8.529 41.602 1.00 12.49 103 ARG A CA 1
ATOM 663 C C . ARG A 1 83 ? 42.868 7.337 40.759 1.00 12.32 103 ARG A C 1
ATOM 664 O O . ARG A 1 83 ? 42.369 6.226 40.904 1.00 13.26 103 ARG A O 1
ATOM 672 N N . ARG A 1 84 ? 43.786 7.557 39.798 1.00 11.69 104 ARG A N 1
ATOM 673 C CA . ARG A 1 84 ? 44.315 6.486 38.966 1.00 11.96 104 ARG A CA 1
ATOM 674 C C . ARG A 1 84 ? 45.434 5.759 39.722 1.00 11.91 104 ARG A C 1
ATOM 675 O O . ARG A 1 84 ? 46.004 6.254 40.684 1.00 12.89 104 ARG A O 1
ATOM 683 N N . LYS A 1 85 ? 45.859 4.610 39.141 1.00 12.24 105 LYS A N 1
ATOM 684 C CA . LYS A 1 85 ? 47.032 3.882 39.713 1.00 13.59 105 LYS A CA 1
ATOM 685 C C . LYS A 1 85 ? 48.219 4.812 39.778 1.00 13.01 105 LYS A C 1
ATOM 686 O O . LYS A 1 85 ? 49.030 4.694 40.661 1.00 14.54 105 LYS A O 1
ATOM 692 N N . ASP A 1 86 ? 48.416 5.681 38.777 1.00 12.93 106 ASP A N 1
ATOM 693 C CA . ASP A 1 86 ? 49.610 6.589 38.725 1.00 14.17 106 ASP A CA 1
ATOM 694 C C . ASP A 1 86 ? 49.463 7.784 39.656 1.00 13.20 106 ASP A C 1
ATOM 695 O O . ASP A 1 86 ? 50.390 8.645 39.657 1.00 13.66 106 ASP A O 1
ATOM 700 N N . LYS A 1 87 ? 48.379 7.853 40.459 1.00 12.69 107 LYS A N 1
ATOM 701 C CA . LYS A 1 87 ? 48.151 8.830 41.515 1.00 12.71 107 LYS A CA 1
ATOM 702 C C . LYS A 1 87 ? 47.687 10.202 40.974 1.00 11.92 107 LYS A C 1
ATOM 703 O O . LYS A 1 87 ? 47.464 11.103 41.747 1.00 14.46 107 LYS A O 1
ATOM 709 N N . THR A 1 88 ? 47.540 10.321 39.648 1.00 12.64 108 THR A N 1
ATOM 710 C CA . THR A 1 88 ? 46.823 11.506 39.113 1.00 12.72 108 THR A CA 1
ATOM 711 C C . THR A 1 88 ? 45.351 11.317 39.395 1.00 13.60 108 THR A C 1
ATOM 712 O O . THR A 1 88 ? 44.812 10.240 39.630 1.00 13.59 108 THR A O 1
ATOM 716 N N . LEU A 1 89 ? 44.680 12.467 39.371 1.00 12.23 109 LEU A N 1
ATOM 717 C CA . LEU A 1 89 ? 43.225 12.568 39.655 1.00 12.98 109 LEU A CA 1
ATOM 718 C C . LEU A 1 89 ? 42.496 13.058 38.454 1.00 11.90 109 LEU A C 1
ATOM 719 O O . LEU A 1 89 ? 43.047 13.862 37.656 1.00 13.09 109 LEU A O 1
ATOM 724 N N . TYR A 1 90 ? 41.253 12.625 38.325 1.00 11.77 110 TYR A N 1
ATOM 725 C CA . TYR A 1 90 ? 40.438 13.037 37.194 1.00 11.40 110 TYR A CA 1
ATOM 726 C C . TYR A 1 90 ? 38.993 13.189 37.619 1.00 11.56 110 TYR A C 1
ATOM 727 O O . TYR A 1 90 ? 38.471 12.426 38.428 1.00 12.05 110 TYR A O 1
ATOM 736 N N . LEU A 1 91 ? 38.335 14.195 37.065 1.00 12.08 111 LEU A N 1
ATOM 737 C CA . LEU A 1 91 ? 36.903 14.389 37.267 1.00 12.72 111 LEU A CA 1
ATOM 738 C C . LEU A 1 91 ? 36.147 13.424 36.423 1.00 10.88 111 LEU A C 1
ATOM 739 O O . LEU A 1 91 ? 36.329 13.444 35.160 1.00 12.17 111 LEU A O 1
ATOM 744 N N . ALA A 1 92 ? 35.348 12.570 36.990 1.00 11.77 112 ALA A N 1
ATOM 745 C CA . ALA A 1 92 ? 34.570 11.559 36.289 1.00 12.61 112 ALA A CA 1
ATOM 746 C C . ALA A 1 92 ? 33.095 11.921 36.356 1.00 10.61 112 ALA A C 1
ATOM 747 O O . ALA A 1 92 ? 32.598 12.390 37.379 1.00 12.65 112 ALA A O 1
ATOM 749 N N . GLU A 1 93 ? 32.396 11.605 35.271 1.00 10.78 113 GLU A N 1
ATOM 750 C CA . GLU A 1 93 ? 30.914 11.588 35.336 1.00 11.03 113 GLU A CA 1
ATOM 751 C C . GLU A 1 93 ? 30.555 10.111 35.346 1.00 10.41 113 GLU A C 1
ATOM 752 O O . GLU A 1 93 ? 30.915 9.345 34.454 1.00 11.55 113 GLU A O 1
ATOM 758 N N . LEU A 1 94 ? 29.901 9.693 36.432 1.00 10.14 114 LEU A N 1
ATOM 759 C CA . LEU A 1 94 ? 29.690 8.272 36.766 1.00 11.72 114 LEU A CA 1
ATOM 760 C C . LEU A 1 94 ? 28.197 8.009 36.866 1.00 10.96 114 LEU A C 1
ATOM 761 O O . LEU A 1 94 ? 27.478 8.748 37.614 1.00 10.95 114 LEU A O 1
ATOM 766 N N . THR A 1 95 ? 27.761 6.924 36.299 1.00 10.20 115 THR A N 1
ATOM 767 C CA . THR A 1 95 ? 26.432 6.323 36.558 1.00 10.63 115 THR A CA 1
ATOM 768 C C . THR A 1 95 ? 26.661 4.927 37.127 1.00 10.73 115 THR A C 1
ATOM 769 O O . THR A 1 95 ? 27.405 4.134 36.568 1.00 11.33 115 THR A O 1
ATOM 773 N N . VAL A 1 96 ? 26.005 4.658 38.242 1.00 11.05 116 VAL A N 1
ATOM 774 C CA . VAL A 1 96 ? 26.000 3.273 38.784 1.00 11.32 116 VAL A CA 1
ATOM 775 C C . VAL A 1 96 ? 24.542 2.800 38.813 1.00 10.98 116 VAL A C 1
ATOM 776 O O . VAL A 1 96 ? 23.579 3.576 38.939 1.00 13.03 116 VAL A O 1
ATOM 780 N N . ALA A 1 97 ? 24.385 1.499 38.634 1.00 10.93 117 ALA A N 1
ATOM 781 C CA . ALA A 1 97 ? 23.029 0.919 38.571 1.00 11.68 117 ALA A CA 1
ATOM 782 C C . ALA A 1 97 ? 23.075 -0.513 39.131 1.00 11.80 117 ALA A C 1
ATOM 783 O O . ALA A 1 97 ? 24.032 -1.215 38.917 1.00 12.06 117 ALA A O 1
ATOM 785 N N . PRO A 1 98 ? 21.955 -0.935 39.685 1.00 11.70 118 PRO A N 1
ATOM 786 C CA . PRO A 1 98 ? 21.834 -2.342 40.031 1.00 11.33 118 PRO A CA 1
ATOM 787 C C . PRO A 1 98 ? 21.619 -3.161 38.749 1.00 12.18 118 PRO A C 1
ATOM 788 O O . PRO A 1 98 ? 20.876 -2.742 37.843 1.00 13.99 118 PRO A O 1
ATOM 792 N N . VAL A 1 99 ? 22.170 -4.333 38.742 1.00 11.75 119 VAL A N 1
ATOM 793 C CA . VAL A 1 99 ? 21.843 -5.344 37.735 1.00 12.31 119 VAL A CA 1
ATOM 794 C C . VAL A 1 99 ? 20.907 -6.344 38.439 1.00 11.49 119 VAL A C 1
ATOM 795 O O . VAL A 1 99 ? 21.280 -6.911 39.455 1.00 12.16 119 VAL A O 1
ATOM 799 N N . LEU A 1 100 ? 19.680 -6.423 37.922 1.00 12.11 120 LEU A N 1
ATOM 800 C CA . LEU A 1 100 ? 18.611 -7.189 38.567 1.00 11.86 120 LEU A CA 1
ATOM 801 C C . LEU A 1 100 ? 18.311 -8.486 37.819 1.00 11.65 120 LEU A C 1
ATOM 802 O O . LEU A 1 100 ? 18.380 -8.555 36.600 1.00 13.38 120 LEU A O 1
ATOM 807 N N . ASN A 1 101 ? 17.991 -9.544 38.582 1.00 12.13 121 ASN A N 1
ATOM 808 C CA . ASN A 1 101 ? 17.476 -10.767 37.955 1.00 12.63 121 ASN A CA 1
ATOM 809 C C . ASN A 1 101 ? 15.997 -10.602 37.634 1.00 11.69 121 ASN A C 1
ATOM 810 O O . ASN A 1 101 ? 15.389 -9.533 37.836 1.00 12.83 121 ASN A O 1
ATOM 815 N N . GLU A 1 102 ? 15.382 -11.705 37.167 1.00 12.30 122 GLU A N 1
ATOM 816 C CA . GLU A 1 102 ? 13.972 -11.620 36.685 1.00 14.06 122 GLU A CA 1
ATOM 817 C C . GLU A 1 102 ? 13.022 -11.404 37.836 1.00 14.78 122 GLU A C 1
ATOM 818 O O . GLU A 1 102 ? 11.857 -10.967 37.531 1.00 20.30 122 GLU A O 1
ATOM 824 N N . ALA A 1 103 ? 13.406 -11.704 39.076 1.00 12.71 123 ALA A N 1
ATOM 825 C CA . ALA A 1 103 ? 12.601 -11.471 40.273 1.00 14.77 123 ALA A CA 1
ATOM 826 C C . ALA A 1 103 ? 12.820 -10.084 40.799 1.00 13.96 123 ALA A C 1
ATOM 827 O O . ALA A 1 103 ? 12.321 -9.772 41.926 1.00 15.25 123 ALA A O 1
ATOM 829 N N . GLY A 1 104 ? 13.640 -9.258 40.175 1.00 11.98 124 GLY A N 1
ATOM 830 C CA . GLY A 1 104 ? 13.876 -7.882 40.664 1.00 14.11 124 GLY A CA 1
ATOM 831 C C . GLY A 1 104 ? 14.897 -7.787 41.781 1.00 12.21 124 GLY A C 1
ATOM 832 O O . GLY A 1 104 ? 14.961 -6.729 42.433 1.00 13.87 124 GLY A O 1
ATOM 833 N N . GLU A 1 105 ? 15.702 -8.817 41.945 1.00 11.98 125 GLU A N 1
ATOM 834 C CA A GLU A 1 105 ? 16.703 -8.840 43.034 0.50 12.40 125 GLU A CA 1
ATOM 835 C CA B GLU A 1 105 ? 16.782 -8.846 43.002 0.50 12.56 125 GLU A CA 1
ATOM 836 C C . GLU A 1 105 ? 18.091 -8.508 42.435 1.00 11.71 125 GLU A C 1
ATOM 837 O O . GLU A 1 105 ? 18.430 -8.933 41.318 1.00 11.82 125 GLU A O 1
ATOM 848 N N . THR A 1 106 ? 18.891 -7.757 43.231 1.00 11.89 126 THR A N 1
ATOM 849 C CA . THR A 1 106 ? 20.202 -7.359 42.729 1.00 11.44 126 THR A CA 1
ATOM 850 C C . THR A 1 106 ? 21.179 -8.512 42.741 1.00 10.38 126 THR A C 1
ATOM 851 O O . THR A 1 106 ? 21.383 -9.182 43.746 1.00 12.25 126 THR A O 1
ATOM 855 N N . ILE A 1 107 ? 21.820 -8.696 41.520 1.00 11.24 127 ILE A N 1
ATOM 856 C CA . ILE A 1 107 ? 22.847 -9.726 41.369 1.00 11.19 127 ILE A CA 1
ATOM 857 C C . ILE A 1 107 ? 24.246 -9.181 41.180 1.00 11.27 127 ILE A C 1
ATOM 858 O O . ILE A 1 107 ? 25.212 -9.872 41.498 1.00 12.88 127 ILE A O 1
ATOM 863 N N . TYR A 1 108 ? 24.347 -7.945 40.649 1.00 11.08 128 TYR A N 1
ATOM 864 C CA . TYR A 1 108 ? 25.677 -7.257 40.486 1.00 11.04 128 TYR A CA 1
ATOM 865 C C . TYR A 1 108 ? 25.362 -5.752 40.564 1.00 10.91 128 TYR A C 1
ATOM 866 O O . TYR A 1 108 ? 24.210 -5.340 40.487 1.00 10.74 128 TYR A O 1
ATOM 875 N N . TYR A 1 109 ? 26.446 -4.959 40.625 1.00 10.85 129 TYR A N 1
ATOM 876 C CA . TYR A 1 109 ? 26.316 -3.524 40.328 1.00 10.04 129 TYR A CA 1
ATOM 877 C C . TYR A 1 109 ? 27.129 -3.224 39.062 1.00 10.84 129 TYR A C 1
ATOM 878 O O . TYR A 1 109 ? 28.126 -3.879 38.775 1.00 10.99 129 TYR A O 1
ATOM 887 N N . LEU A 1 110 ? 26.647 -2.222 38.331 1.00 10.36 130 LEU A N 1
ATOM 888 C CA . LEU A 1 110 ? 27.268 -1.750 37.097 1.00 10.01 130 LEU A CA 1
ATOM 889 C C . LEU A 1 110 ? 27.742 -0.305 37.299 1.00 10.93 130 LEU A C 1
ATOM 890 O O . LEU A 1 110 ? 26.960 0.514 37.821 1.00 12.01 130 LEU A O 1
ATOM 895 N N . GLY A 1 111 ? 28.992 -0.040 36.912 1.00 9.93 131 GLY A N 1
ATOM 896 C CA . GLY A 1 111 ? 29.472 1.333 36.893 1.00 9.99 131 GLY A CA 1
ATOM 897 C C . GLY A 1 111 ? 29.836 1.703 35.473 1.00 9.87 131 GLY A C 1
ATOM 898 O O . GLY A 1 111 ? 30.516 0.926 34.791 1.00 11.07 131 GLY A O 1
ATOM 899 N N . MET A 1 112 ? 29.457 2.866 35.028 1.00 9.71 132 MET A N 1
ATOM 900 C CA A MET A 1 112 ? 29.866 3.346 33.690 0.50 10.45 132 MET A CA 1
ATOM 901 C CA B MET A 1 112 ? 29.763 3.412 33.684 0.50 9.53 132 MET A CA 1
ATOM 902 C C . MET A 1 112 ? 30.276 4.839 33.883 1.00 10.44 132 MET A C 1
ATOM 903 O O . MET A 1 112 ? 29.558 5.619 34.514 1.00 11.55 132 MET A O 1
ATOM 912 N N . HIS A 1 113 ? 31.468 5.182 33.399 1.00 10.24 133 HIS A N 1
ATOM 913 C CA . HIS A 1 113 ? 31.897 6.567 33.591 1.00 9.77 133 HIS A CA 1
ATOM 914 C C . HIS A 1 113 ? 32.745 7.025 32.464 1.00 10.83 133 HIS A C 1
ATOM 915 O O . HIS A 1 113 ? 33.396 6.270 31.743 1.00 11.36 133 HIS A O 1
ATOM 922 N N . ARG A 1 114 ? 32.796 8.369 32.375 1.00 11.89 134 ARG A N 1
ATOM 923 C CA . ARG A 1 114 ? 33.708 9.037 31.442 1.00 11.21 134 ARG A CA 1
ATOM 924 C C . ARG A 1 114 ? 34.739 9.837 32.277 1.00 11.56 134 ARG A C 1
ATOM 925 O O . ARG A 1 114 ? 34.484 10.348 33.351 1.00 12.35 134 ARG A O 1
ATOM 933 N N . ASP A 1 115 ? 35.934 9.861 31.615 1.00 11.38 135 ASP A N 1
ATOM 934 C CA . ASP A 1 115 ? 37.024 10.681 32.128 1.00 11.44 135 ASP A CA 1
ATOM 935 C C . ASP A 1 115 ? 36.985 12.017 31.445 1.00 11.91 135 ASP A C 1
ATOM 936 O O . ASP A 1 115 ? 37.189 12.055 30.204 1.00 13.06 135 ASP A O 1
ATOM 941 N N . THR A 1 116 ? 36.753 13.099 32.179 1.00 13.06 136 THR A N 1
ATOM 942 C CA . THR A 1 116 ? 36.632 14.415 31.544 1.00 13.73 136 THR A CA 1
ATOM 943 C C . THR A 1 116 ? 37.978 15.115 31.374 1.00 13.51 136 THR A C 1
ATOM 944 O O . THR A 1 116 ? 38.014 16.220 30.808 1.00 15.38 136 THR A O 1
ATOM 948 N N . SER A 1 117 ? 39.078 14.502 31.796 1.00 13.51 137 SER A N 1
ATOM 949 C CA . SER A 1 117 ? 40.379 15.166 31.714 1.00 13.18 137 SER A CA 1
ATOM 950 C C . SER A 1 117 ? 40.829 15.308 30.288 1.00 12.72 137 SER A C 1
ATOM 951 O O . SER A 1 117 ? 40.505 14.512 29.402 1.00 14.49 137 SER A O 1
ATOM 954 N N . GLU A 1 118 ? 41.705 16.264 30.066 1.00 12.63 138 GLU A N 1
ATOM 955 C CA . GLU A 1 118 ? 42.352 16.447 28.774 1.00 14.41 138 GLU A CA 1
ATOM 956 C C . GLU A 1 118 ? 43.860 16.508 28.920 1.00 13.82 138 GLU A C 1
ATOM 957 O O . GLU A 1 118 ? 44.499 16.502 27.851 1.00 16.43 138 GLU A O 1
ATOM 963 N N . LEU A 1 119 ? 44.469 16.604 30.070 1.00 13.71 139 LEU A N 1
ATOM 964 C CA . LEU A 1 119 ? 45.922 16.850 30.169 1.00 13.52 139 LEU A CA 1
ATOM 965 C C . LEU A 1 119 ? 46.663 15.600 30.649 1.00 13.97 139 LEU A C 1
ATOM 966 O O . LEU A 1 119 ? 47.855 15.716 30.977 1.00 19.91 139 LEU A O 1
ATOM 971 N N A HIS A 1 120 ? 45.963 14.431 30.583 0.50 13.19 140 HIS A N 1
ATOM 972 N N B HIS A 1 120 ? 46.092 14.389 30.603 0.50 12.63 140 HIS A N 1
ATOM 973 C CA A HIS A 1 120 ? 46.595 13.156 30.985 0.50 14.20 140 HIS A CA 1
ATOM 974 C CA B HIS A 1 120 ? 46.850 13.250 31.077 0.50 12.56 140 HIS A CA 1
ATOM 975 C C A HIS A 1 120 ? 46.845 12.214 29.830 0.50 17.33 140 HIS A C 1
ATOM 976 C C B HIS A 1 120 ? 47.169 12.424 29.838 0.50 16.69 140 HIS A C 1
ATOM 977 O O A HIS A 1 120 ? 46.521 12.493 28.690 0.50 18.44 140 HIS A O 1
ATOM 978 O O B HIS A 1 120 ? 47.841 11.400 29.928 0.50 24.47 140 HIS A O 1
ATOM 991 N N . GLU B 1 1 ? 31.563 -17.712 35.674 0.00 20.00 21 GLU B N 1
ATOM 992 C CA . GLU B 1 1 ? 30.810 -16.854 34.767 0.00 20.00 21 GLU B CA 1
ATOM 993 C C . GLU B 1 1 ? 30.118 -15.748 35.574 1.00 25.06 21 GLU B C 1
ATOM 994 O O . GLU B 1 1 ? 29.310 -16.093 36.510 1.00 30.28 21 GLU B O 1
ATOM 995 N N . LEU B 1 2 ? 30.441 -14.523 35.444 1.00 27.12 22 LEU B N 1
ATOM 996 C CA . LEU B 1 2 ? 29.390 -13.594 35.131 1.00 23.62 22 LEU B CA 1
ATOM 997 C C . LEU B 1 2 ? 28.333 -14.138 34.304 1.00 21.88 22 LEU B C 1
ATOM 998 O O . LEU B 1 2 ? 28.574 -14.823 33.257 1.00 23.93 22 LEU B O 1
ATOM 1003 N N . LEU B 1 3 ? 27.123 -13.898 34.729 1.00 19.50 23 LEU B N 1
ATOM 1004 C CA . LEU B 1 3 ? 26.001 -14.360 33.904 1.00 17.63 23 LEU B CA 1
ATOM 1005 C C . LEU B 1 3 ? 26.020 -13.708 32.552 1.00 16.90 23 LEU B C 1
ATOM 1006 O O . LEU B 1 3 ? 26.082 -12.485 32.448 1.00 20.05 23 LEU B O 1
ATOM 1011 N N . PRO B 1 4 ? 26.018 -14.447 31.448 1.00 18.57 24 PRO B N 1
ATOM 1012 C CA . PRO B 1 4 ? 26.265 -13.775 30.143 1.00 18.97 24 PRO B CA 1
ATOM 1013 C C . PRO B 1 4 ? 25.220 -12.818 29.725 1.00 20.59 24 PRO B C 1
ATOM 1014 O O . PRO B 1 4 ? 25.539 -11.922 28.875 1.00 20.85 24 PRO B O 1
ATOM 1018 N N . GLU B 1 5 ? 23.981 -12.968 30.215 1.00 20.21 25 GLU B N 1
ATOM 1019 C CA A GLU B 1 5 ? 23.049 -12.044 29.583 0.50 21.41 25 GLU B CA 1
ATOM 1020 C CA B GLU B 1 5 ? 22.802 -12.080 29.960 0.50 21.56 25 GLU B CA 1
ATOM 1021 C C . GLU B 1 5 ? 23.112 -10.599 30.189 1.00 18.38 25 GLU B C 1
ATOM 1022 O O . GLU B 1 5 ? 22.507 -9.685 29.608 1.00 20.30 25 GLU B O 1
ATOM 1033 N N . ILE B 1 6 ? 23.985 -10.368 31.140 1.00 17.83 26 ILE B N 1
ATOM 1034 C CA . ILE B 1 6 ? 24.117 -9.005 31.683 1.00 16.79 26 ILE B CA 1
ATOM 1035 C C . ILE B 1 6 ? 24.790 -8.101 30.616 1.00 16.09 26 ILE B C 1
ATOM 1036 O O . ILE B 1 6 ? 24.662 -6.892 30.647 1.00 17.23 26 ILE B O 1
ATOM 1041 N N . PHE B 1 7 ? 25.569 -8.696 29.698 1.00 15.71 27 PHE B N 1
ATOM 1042 C CA . PHE B 1 7 ? 26.316 -7.836 28.726 1.00 16.05 27 PHE B CA 1
ATOM 1043 C C . PHE B 1 7 ? 25.367 -7.143 27.762 1.00 14.50 27 PHE B C 1
ATOM 1044 O O . PHE B 1 7 ? 25.479 -5.963 27.515 1.00 15.25 27 PHE B O 1
ATOM 1052 N N . ARG B 1 8 ? 24.406 -7.914 27.224 1.00 16.53 28 ARG B N 1
ATOM 1053 C CA . ARG B 1 8 ? 23.432 -7.271 26.311 1.00 17.26 28 ARG B CA 1
ATOM 1054 C C . ARG B 1 8 ? 22.645 -6.125 26.987 1.00 15.74 28 ARG B C 1
ATOM 1055 O O . ARG B 1 8 ? 22.387 -5.072 26.440 1.00 17.51 28 ARG B O 1
ATOM 1063 N N . GLN B 1 9 ? 22.232 -6.431 28.205 1.00 16.14 29 GLN B N 1
ATOM 1064 C CA . GLN B 1 9 ? 21.461 -5.391 28.955 1.00 16.54 29 GLN B CA 1
ATOM 1065 C C . GLN B 1 9 ? 22.324 -4.133 29.199 1.00 16.01 29 GLN B C 1
ATOM 1066 O O . GLN B 1 9 ? 21.822 -2.992 29.083 1.00 17.47 29 GLN B O 1
ATOM 1072 N N . THR B 1 10 ? 23.613 -4.348 29.493 1.00 15.49 30 THR B N 1
ATOM 1073 C CA . THR B 1 10 ? 24.528 -3.262 29.664 1.00 16.48 30 THR B CA 1
ATOM 1074 C C . THR B 1 10 ? 24.634 -2.434 28.391 1.00 15.67 30 THR B C 1
ATOM 1075 O O . THR B 1 10 ? 24.600 -1.198 28.477 1.00 16.95 30 THR B O 1
ATOM 1079 N N . VAL B 1 11 ? 24.839 -3.094 27.233 1.00 15.56 31 VAL B N 1
ATOM 1080 C CA . VAL B 1 11 ? 24.865 -2.379 25.974 1.00 15.88 31 VAL B CA 1
ATOM 1081 C C . VAL B 1 11 ? 23.608 -1.551 25.819 1.00 16.49 31 VAL B C 1
ATOM 1082 O O . VAL B 1 11 ? 23.596 -0.414 25.361 1.00 16.14 31 VAL B O 1
ATOM 1086 N N . GLU B 1 12 ? 22.461 -2.243 26.026 1.00 16.56 32 GLU B N 1
ATOM 1087 C CA . GLU B 1 12 ? 21.180 -1.644 25.668 1.00 17.01 32 GLU B CA 1
ATOM 1088 C C . GLU B 1 12 ? 20.995 -0.285 26.342 1.00 16.09 32 GLU B C 1
ATOM 1089 O O . GLU B 1 12 ? 20.402 0.623 25.792 1.00 19.31 32 GLU B O 1
ATOM 1095 N N . HIS B 1 13 ? 21.359 -0.235 27.613 1.00 19.00 33 HIS B N 1
ATOM 1096 C CA . HIS B 1 13 ? 21.182 1.020 28.440 1.00 18.44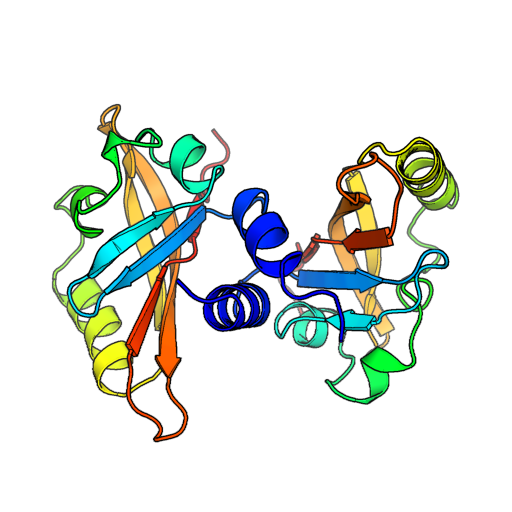 33 HIS B CA 1
ATOM 1097 C C . HIS B 1 13 ? 22.422 1.870 28.612 1.00 20.19 33 HIS B C 1
ATOM 1098 O O . HIS B 1 13 ? 22.370 2.857 29.383 1.00 24.06 33 HIS B O 1
ATOM 1105 N N . ALA B 1 14 ? 23.531 1.591 27.879 1.00 18.53 34 ALA B N 1
ATOM 1106 C CA . ALA B 1 14 ? 24.665 2.392 28.044 1.00 17.60 34 ALA B CA 1
ATOM 1107 C C . ALA B 1 14 ? 24.457 3.779 27.442 1.00 18.69 34 ALA B C 1
ATOM 1108 O O . ALA B 1 14 ? 23.888 3.937 26.378 1.00 19.92 34 ALA B O 1
ATOM 1110 N N . PRO B 1 15 ? 25.069 4.801 28.061 1.00 18.71 35 PRO B N 1
ATOM 1111 C CA . PRO B 1 15 ? 24.828 6.190 27.588 1.00 19.60 35 PRO B CA 1
ATOM 1112 C C . PRO B 1 15 ? 25.842 6.570 26.511 1.00 21.88 35 PRO B C 1
ATOM 1113 O O . PRO B 1 15 ? 26.506 7.593 26.615 1.00 26.48 35 PRO B O 1
ATOM 1117 N N . ILE B 1 16 ? 25.976 5.760 25.518 1.00 21.54 36 ILE B N 1
ATOM 1118 C CA . ILE B 1 16 ? 26.739 5.993 24.323 1.00 22.60 36 ILE B CA 1
ATOM 1119 C C . ILE B 1 16 ? 25.902 5.286 23.316 1.00 19.66 36 ILE B C 1
ATOM 1120 O O . ILE B 1 16 ? 25.338 4.211 23.464 1.00 18.73 36 ILE B O 1
ATOM 1125 N N . ALA B 1 17 ? 25.836 5.871 22.116 1.00 18.98 37 ALA B N 1
ATOM 1126 C CA . ALA B 1 17 ? 25.161 5.257 20.966 1.00 17.95 37 ALA B CA 1
ATOM 1127 C C . ALA B 1 17 ? 25.937 3.991 20.496 1.00 17.29 37 ALA B C 1
ATOM 1128 O O . ALA B 1 17 ? 27.104 4.135 20.190 1.00 20.38 37 ALA B O 1
ATOM 1130 N N . ILE B 1 18 ? 25.256 2.866 20.411 1.00 18.99 38 ILE B N 1
ATOM 1131 C CA . ILE B 1 18 ? 25.952 1.625 20.006 1.00 17.42 38 ILE B CA 1
ATOM 1132 C C . ILE B 1 18 ? 25.125 0.905 18.938 1.00 17.25 38 ILE B C 1
ATOM 1133 O O . ILE B 1 18 ? 23.942 0.708 19.199 1.00 17.66 38 ILE B O 1
ATOM 1138 N N . SER B 1 19 ? 25.714 0.612 17.814 1.00 17.51 39 SER B N 1
ATOM 1139 C CA . SER B 1 19 ? 25.090 -0.298 16.844 1.00 16.93 39 SER B CA 1
ATOM 1140 C C . SER B 1 19 ? 26.028 -1.396 16.517 1.00 16.46 39 SER B C 1
ATOM 1141 O O . SER B 1 19 ? 27.245 -1.334 16.741 1.00 17.49 39 SER B O 1
ATOM 1144 N N . ILE B 1 20 ? 25.435 -2.501 16.078 1.00 17.67 40 ILE B N 1
ATOM 1145 C CA . ILE B 1 20 ? 26.217 -3.662 15.625 1.00 16.86 40 ILE B CA 1
ATOM 1146 C C . ILE B 1 20 ? 25.742 -4.048 14.176 1.00 16.50 40 ILE B C 1
ATOM 1147 O O . ILE B 1 20 ? 24.515 -4.058 13.996 1.00 18.03 40 ILE B O 1
ATOM 1152 N N . THR B 1 21 ? 26.677 -4.190 13.301 1.00 16.03 41 THR B N 1
ATOM 1153 C CA . THR B 1 21 ? 26.271 -4.309 11.874 1.00 15.60 41 THR B CA 1
ATOM 1154 C C . THR B 1 21 ? 26.887 -5.623 11.361 1.00 17.48 41 THR B C 1
ATOM 1155 O O . THR B 1 21 ? 27.878 -6.204 11.889 1.00 16.17 41 THR B O 1
ATOM 1159 N N . ASP B 1 22 ? 26.288 -6.055 10.235 1.00 19.02 42 ASP B N 1
ATOM 1160 C CA . ASP B 1 22 ? 26.962 -7.066 9.414 1.00 17.05 42 ASP B CA 1
ATOM 1161 C C . ASP B 1 22 ? 28.105 -6.391 8.620 1.00 19.15 42 ASP B C 1
ATOM 1162 O O . ASP B 1 22 ? 28.440 -5.244 8.847 1.00 17.43 42 ASP B O 1
ATOM 1167 N N . LEU B 1 23 ? 28.791 -7.199 7.795 1.00 18.27 43 LEU B N 1
ATOM 1168 C CA . LEU B 1 23 ? 29.976 -6.687 7.081 1.00 19.50 43 LEU B CA 1
ATOM 1169 C C . LEU B 1 23 ? 29.702 -5.645 6.007 1.00 18.14 43 LEU B C 1
ATOM 1170 O O . LEU B 1 23 ? 30.657 -5.056 5.584 1.00 20.34 43 LEU B O 1
ATOM 1175 N N . LYS B 1 24 ? 28.406 -5.480 5.773 1.00 21.47 44 LYS B N 1
ATOM 1176 C CA . LYS B 1 24 ? 27.975 -4.420 4.926 1.00 21.50 44 LYS B CA 1
ATOM 1177 C C . LYS B 1 24 ? 27.616 -3.159 5.484 1.00 22.05 44 LYS B C 1
ATOM 1178 O O . LYS B 1 24 ? 27.219 -2.201 4.781 1.00 22.36 44 LYS B O 1
ATOM 1184 N N . ALA B 1 25 ? 27.615 -3.132 6.818 1.00 20.18 45 ALA B N 1
ATOM 1185 C CA . ALA B 1 25 ? 27.159 -1.951 7.603 1.00 19.13 45 ALA B CA 1
ATOM 1186 C C . ALA B 1 25 ? 25.654 -1.811 7.741 1.00 20.93 45 ALA B C 1
ATOM 1187 O O . ALA B 1 25 ? 25.152 -0.760 8.089 1.00 20.47 45 ALA B O 1
ATOM 1189 N N . ASN B 1 26 ? 24.968 -2.930 7.469 1.00 19.33 46 ASN B N 1
ATOM 1190 C CA . ASN B 1 26 ? 23.526 -2.999 7.762 1.00 20.35 46 ASN B CA 1
ATOM 1191 C C . ASN B 1 26 ? 23.357 -3.263 9.236 1.00 21.29 46 ASN B C 1
ATOM 1192 O O . ASN B 1 26 ? 23.984 -4.174 9.797 1.00 20.53 46 ASN B O 1
ATOM 1197 N N . ILE B 1 27 ? 22.497 -2.458 9.832 1.00 20.56 47 ILE B N 1
ATOM 1198 C CA . ILE B 1 27 ? 22.323 -2.483 11.292 1.00 19.92 47 ILE B CA 1
ATOM 1199 C C . ILE B 1 27 ? 21.528 -3.677 11.761 1.00 21.57 47 ILE B C 1
ATOM 1200 O O . ILE B 1 27 ? 20.354 -3.949 11.263 1.00 23.52 47 ILE B O 1
ATOM 1205 N N . LEU B 1 28 ? 22.150 -4.482 12.624 1.00 21.40 48 LEU B N 1
ATOM 1206 C CA . LEU B 1 28 ? 21.549 -5.694 13.171 1.00 19.89 48 LEU B CA 1
ATOM 1207 C C . LEU B 1 28 ? 20.989 -5.460 14.554 1.00 20.99 48 LEU B C 1
ATOM 1208 O O . LEU B 1 28 ? 20.145 -6.206 15.013 1.00 20.04 48 LEU B O 1
ATOM 1213 N N . TYR B 1 29 ? 21.492 -4.418 15.249 1.00 21.01 49 TYR B N 1
ATOM 1214 C CA . TYR B 1 29 ? 21.158 -4.100 16.606 1.00 20.19 49 TYR B CA 1
ATOM 1215 C C . TYR B 1 29 ? 21.511 -2.653 16.856 1.00 17.16 49 TYR B C 1
ATOM 1216 O O . TYR B 1 29 ? 22.547 -2.202 16.339 1.00 19.03 49 TYR B O 1
ATOM 1225 N N . ALA B 1 30 ? 20.609 -1.982 17.608 1.00 19.99 50 ALA B N 1
ATOM 1226 C CA . ALA B 1 30 ? 20.999 -0.603 18.050 1.00 20.05 50 ALA B CA 1
ATOM 1227 C C . ALA B 1 30 ? 20.452 -0.451 19.444 1.00 20.16 50 ALA B C 1
ATOM 1228 O O . ALA B 1 30 ? 19.378 -0.938 19.816 1.00 21.78 50 ALA B O 1
ATOM 1230 N N . ASN B 1 31 ? 21.173 0.280 20.275 1.00 19.58 51 ASN B N 1
ATOM 1231 C CA . ASN B 1 31 ? 20.746 0.459 21.663 1.00 20.43 51 ASN B CA 1
ATOM 1232 C C . ASN B 1 31 ? 19.829 1.680 21.861 1.00 20.84 51 ASN B C 1
ATOM 1233 O O . ASN B 1 31 ? 19.544 2.446 20.930 1.00 22.88 51 ASN B O 1
ATOM 1238 N N . ARG B 1 32 ? 19.377 1.893 23.095 1.00 21.88 52 ARG B N 1
ATOM 1239 C CA A ARG B 1 32 ? 18.426 3.037 23.299 0.50 23.51 52 ARG B CA 1
ATOM 1240 C CA B ARG B 1 32 ? 18.481 3.063 23.366 0.50 22.79 52 ARG B CA 1
ATOM 1241 C C . ARG B 1 32 ? 19.083 4.404 23.042 1.00 21.37 52 ARG B C 1
ATOM 1242 O O . ARG B 1 32 ? 18.436 5.246 22.395 1.00 24.16 52 ARG B O 1
ATOM 1247 N N . ALA B 1 33 ? 20.331 4.605 23.457 1.00 21.18 53 ALA B N 1
ATOM 1248 C CA . ALA B 1 33 ? 20.999 5.868 23.185 1.00 21.66 53 ALA B CA 1
ATOM 1249 C C . ALA B 1 33 ? 21.078 6.153 21.747 1.00 20.33 53 ALA B C 1
ATOM 1250 O O . ALA B 1 33 ? 21.025 7.315 21.274 1.00 23.28 53 ALA B O 1
ATOM 1252 N N . PHE B 1 34 ? 21.349 5.137 20.871 1.00 21.47 54 PHE B N 1
ATOM 1253 C CA . PHE B 1 34 ? 21.424 5.307 19.477 1.00 21.29 54 PHE B CA 1
ATOM 1254 C C . PHE B 1 34 ? 20.096 5.888 19.033 1.00 22.49 54 PHE B C 1
ATOM 1255 O O . PHE B 1 34 ? 20.042 6.777 18.170 1.00 24.33 54 PHE B O 1
ATOM 1263 N N . ARG B 1 35 ? 19.013 5.286 19.519 1.00 26.62 55 ARG B N 1
ATOM 1264 C CA . ARG B 1 35 ? 17.620 5.702 19.142 1.00 28.23 55 ARG B CA 1
ATOM 1265 C C . ARG B 1 35 ? 17.410 7.146 19.570 1.00 29.37 55 ARG B C 1
ATOM 1266 O O . ARG B 1 35 ? 16.885 7.947 18.797 1.00 31.95 55 ARG B O 1
ATOM 1274 N N . THR B 1 36 ? 17.838 7.498 20.781 1.00 30.28 56 THR B N 1
ATOM 1275 C CA . THR B 1 36 ? 17.618 8.859 21.290 1.00 30.41 56 THR B CA 1
ATOM 1276 C C . THR B 1 36 ? 18.446 9.868 20.444 1.00 29.05 56 THR B C 1
ATOM 1277 O O . THR B 1 36 ? 17.881 10.876 19.984 1.00 32.14 56 THR B O 1
ATOM 1281 N N . ILE B 1 37 ? 19.764 9.623 20.228 1.00 25.29 57 ILE B N 1
ATOM 1282 C CA . ILE B 1 37 ? 20.592 10.524 19.479 1.00 26.58 57 ILE B CA 1
ATOM 1283 C C . ILE B 1 37 ? 20.236 10.645 18.050 1.00 27.49 57 ILE B C 1
ATOM 1284 O O . ILE B 1 37 ? 20.171 11.797 17.548 1.00 29.77 57 ILE B O 1
ATOM 1289 N N . THR B 1 38 ? 19.883 9.567 17.385 1.00 25.56 58 THR B N 1
ATOM 1290 C CA . THR B 1 38 ? 19.777 9.630 15.944 1.00 26.59 58 THR B CA 1
ATOM 1291 C C . THR B 1 38 ? 18.345 9.960 15.594 1.00 27.07 58 THR B C 1
ATOM 1292 O O . THR B 1 38 ? 18.071 10.354 14.463 1.00 29.83 58 THR B O 1
ATOM 1296 N N . GLY B 1 39 ? 17.428 9.647 16.468 1.00 28.41 59 GLY B N 1
ATOM 1297 C CA . GLY B 1 39 ? 16.001 9.798 16.208 1.00 30.47 59 GLY B CA 1
ATOM 1298 C C . GLY B 1 39 ? 15.245 8.621 15.633 1.00 30.98 59 GLY B C 1
ATOM 1299 O O . GLY B 1 39 ? 13.994 8.678 15.514 1.00 33.31 59 GLY B O 1
ATOM 1300 N N . TYR B 1 40 ? 15.968 7.589 15.217 1.00 31.12 60 TYR B N 1
ATOM 1301 C CA . TYR B 1 40 ? 15.307 6.402 14.642 1.00 32.18 60 TYR B CA 1
ATOM 1302 C C . TYR B 1 40 ? 14.787 5.378 15.658 1.00 36.13 60 TYR B C 1
ATOM 1303 O O . TYR B 1 40 ? 15.467 5.057 16.647 1.00 36.69 60 TYR B O 1
ATOM 1312 N N . GLY B 1 41 ? 13.603 4.825 15.401 1.00 38.84 61 GLY B N 1
ATOM 1313 C CA . GLY B 1 41 ? 12.983 3.877 16.336 1.00 43.12 61 GLY B CA 1
ATOM 1314 C C . GLY B 1 41 ? 13.374 2.400 16.255 1.00 44.81 61 GLY B C 1
ATOM 1315 O O . GLY B 1 41 ? 14.087 1.924 15.321 1.00 45.04 61 GLY B O 1
ATOM 1316 N N . SER B 1 42 ? 12.878 1.683 17.268 1.00 46.28 62 SER B N 1
ATOM 1317 C CA . SER B 1 42 ? 13.288 0.325 17.561 1.00 47.58 62 SER B CA 1
ATOM 1318 C C . SER B 1 42 ? 13.090 -0.611 16.394 1.00 47.37 62 SER B C 1
ATOM 1319 O O . SER B 1 42 ? 13.955 -1.429 16.105 1.00 48.93 62 SER B O 1
ATOM 1322 N N . GLU B 1 43 ? 11.936 -0.518 15.755 1.00 46.25 63 GLU B N 1
ATOM 1323 C CA . GLU B 1 43 ? 11.614 -1.410 14.657 1.00 45.02 63 GLU B CA 1
ATOM 1324 C C . GLU B 1 43 ? 12.152 -0.863 13.322 1.00 43.26 63 GLU B C 1
ATOM 1325 O O . GLU B 1 43 ? 12.554 -1.634 12.477 1.00 44.64 63 GLU B O 1
ATOM 1327 N N . GLU B 1 44 ? 12.180 0.451 13.152 1.00 42.53 64 GLU B N 1
ATOM 1328 C CA . GLU B 1 44 ? 12.561 1.045 11.888 1.00 41.21 64 GLU B CA 1
ATOM 1329 C C . GLU B 1 44 ? 14.070 1.056 11.634 1.00 40.58 64 GLU B C 1
ATOM 1330 O O . GLU B 1 44 ? 14.503 1.083 10.500 1.00 40.82 64 GLU B O 1
ATOM 1336 N N . VAL B 1 45 ? 14.899 1.100 12.676 1.00 38.87 65 VAL B N 1
ATOM 1337 C CA . VAL B 1 45 ? 16.372 1.063 12.473 1.00 36.63 65 VAL B CA 1
ATOM 1338 C C . VAL B 1 45 ? 16.939 -0.258 11.870 1.00 35.67 65 VAL B C 1
ATOM 1339 O O . VAL B 1 45 ? 17.914 -0.281 11.078 1.00 36.62 65 VAL B O 1
ATOM 1343 N N . LEU B 1 46 ? 16.317 -1.356 12.234 1.00 35.82 66 LEU B N 1
ATOM 1344 C CA . LEU B 1 46 ? 16.826 -2.655 11.863 1.00 33.94 66 LEU B CA 1
ATOM 1345 C C . LEU B 1 46 ? 16.874 -2.840 10.327 1.00 34.32 66 LEU B C 1
ATOM 1346 O O . LEU B 1 46 ? 15.937 -2.549 9.580 1.00 35.42 66 LEU B O 1
ATOM 1351 N N . GLY B 1 47 ? 18.031 -3.279 9.871 1.00 34.50 67 GLY B N 1
ATOM 1352 C CA . GLY B 1 47 ? 18.324 -3.612 8.497 1.00 34.95 67 GLY B CA 1
ATOM 1353 C C . GLY B 1 47 ? 18.649 -2.369 7.685 1.00 34.87 67 GLY B C 1
ATOM 1354 O O . GLY B 1 47 ? 19.042 -2.524 6.549 1.00 34.81 67 GLY B O 1
ATOM 1355 N N . LYS B 1 48 ? 18.493 -1.158 8.235 1.00 33.40 68 LYS B N 1
ATOM 1356 C CA . LYS B 1 48 ? 19.006 0.060 7.528 1.00 33.89 68 LYS B CA 1
ATOM 1357 C C . LYS B 1 48 ? 20.535 0.072 7.565 1.00 32.06 68 LYS B C 1
ATOM 1358 O O . LYS B 1 48 ? 21.135 -0.380 8.516 1.00 28.97 68 LYS B O 1
ATOM 1361 N N . ASN B 1 49 ? 21.215 0.691 6.620 1.00 30.87 69 ASN B N 1
ATOM 1362 C CA . ASN B 1 49 ? 22.660 0.956 6.670 1.00 28.06 69 ASN B CA 1
ATOM 1363 C C . ASN B 1 49 ? 23.078 2.163 7.484 1.00 26.39 69 ASN B C 1
ATOM 1364 O O . ASN B 1 49 ? 22.324 3.132 7.488 1.00 26.77 69 ASN B O 1
ATOM 1369 N N . GLU B 1 50 ? 24.298 2.149 8.125 1.00 20.68 70 GLU B N 1
ATOM 1370 C CA . GLU B 1 50 ? 24.831 3.318 8.839 1.00 19.60 70 GLU B CA 1
ATOM 1371 C C . GLU B 1 50 ? 24.819 4.608 7.970 1.00 18.46 70 GLU B C 1
ATOM 1372 O O . GLU B 1 50 ? 24.847 5.674 8.649 1.00 22.22 70 GLU B O 1
ATOM 1378 N N . SER B 1 51 ? 24.992 4.461 6.681 1.00 20.95 71 SER B N 1
ATOM 1379 C CA . SER B 1 51 ? 25.018 5.636 5.879 1.00 22.72 71 SER B CA 1
ATOM 1380 C C . SER B 1 51 ? 23.762 6.510 6.159 1.00 23.57 71 SER B C 1
ATOM 1381 O O . SER B 1 51 ? 23.767 7.687 5.727 1.00 29.42 71 SER B O 1
ATOM 1384 N N . ILE B 1 52 ? 22.664 5.970 6.682 1.00 25.86 72 ILE B N 1
ATOM 1385 C CA . ILE B 1 52 ? 21.469 6.791 6.939 1.00 27.20 72 ILE B CA 1
ATOM 1386 C C . ILE B 1 52 ? 21.878 7.969 7.787 1.00 28.19 72 ILE B C 1
ATOM 1387 O O . ILE B 1 52 ? 21.180 8.995 7.720 1.00 32.15 72 ILE B O 1
ATOM 1392 N N . LEU B 1 53 ? 22.996 7.896 8.517 1.00 26.63 73 LEU B N 1
ATOM 1393 C CA . LEU B 1 53 ? 23.430 8.938 9.490 1.00 26.26 73 LEU B CA 1
ATOM 1394 C C . LEU B 1 53 ? 24.228 10.001 8.800 1.00 30.53 73 LEU B C 1
ATOM 1395 O O . LEU B 1 53 ? 24.624 11.033 9.406 1.00 31.45 73 LEU B O 1
ATOM 1400 N N . SER B 1 54 ? 24.476 9.839 7.534 1.00 32.23 74 SER B N 1
ATOM 1401 C CA . SER B 1 54 ? 25.398 10.774 6.983 1.00 36.14 74 SER B CA 1
ATOM 1402 C C . SER B 1 54 ? 24.524 11.856 6.400 1.00 35.28 74 SER B C 1
ATOM 1403 O O . SER B 1 54 ? 23.663 11.515 5.571 1.00 39.77 74 SER B O 1
ATOM 1406 N N . ASN B 1 55 ? 24.801 13.116 6.773 1.00 25.70 75 ASN B N 1
ATOM 1407 C CA . ASN B 1 55 ? 24.453 14.256 5.993 1.00 23.67 75 ASN B CA 1
ATOM 1408 C C . ASN B 1 55 ? 25.429 14.260 4.870 1.00 26.61 75 ASN B C 1
ATOM 1409 O O . ASN B 1 55 ? 26.458 14.940 4.932 1.00 33.93 75 ASN B O 1
ATOM 1414 N N . GLY B 1 56 ? 25.083 13.518 3.825 1.00 33.59 76 GLY B N 1
ATOM 1415 C CA . GLY B 1 56 ? 25.853 13.345 2.616 1.00 32.25 76 GLY B CA 1
ATOM 1416 C C . GLY B 1 56 ? 26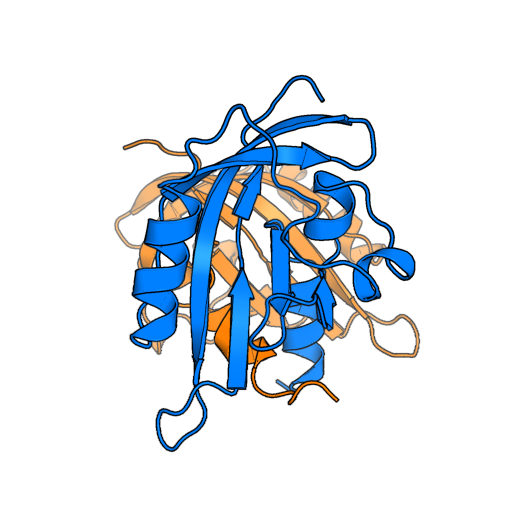.828 14.489 2.405 1.00 32.15 76 GLY B C 1
ATOM 1417 O O . GLY B 1 56 ? 27.011 14.817 1.300 1.00 33.96 76 GLY B O 1
ATOM 1418 N N . THR B 1 57 ? 27.459 15.038 3.430 1.00 30.23 77 THR B N 1
ATOM 1419 C CA . THR B 1 57 ? 28.477 16.010 3.321 1.00 33.57 77 THR B CA 1
ATOM 1420 C C . THR B 1 57 ? 29.866 15.514 3.934 1.00 32.30 77 THR B C 1
ATOM 1421 O O . THR B 1 57 ? 30.843 16.251 3.997 1.00 35.78 77 THR B O 1
ATOM 1425 N N . THR B 1 58 ? 29.976 14.245 4.304 1.00 27.60 78 THR B N 1
ATOM 1426 C CA . THR B 1 58 ? 31.302 13.764 4.775 1.00 28.37 78 THR B CA 1
ATOM 1427 C C . THR B 1 58 ? 32.146 13.498 3.544 1.00 29.76 78 THR B C 1
ATOM 1428 O O . THR B 1 58 ? 31.709 12.798 2.632 1.00 31.09 78 THR B O 1
ATOM 1432 N N . PRO B 1 59 ? 33.391 14.028 3.532 1.00 30.44 79 PRO B N 1
ATOM 1433 C CA . PRO B 1 59 ? 34.292 13.776 2.389 1.00 31.63 79 PRO B CA 1
ATOM 1434 C C . PRO B 1 59 ? 34.519 12.308 2.241 1.00 30.13 79 PRO B C 1
ATOM 1435 O O . PRO B 1 59 ? 34.688 11.587 3.262 1.00 30.14 79 PRO B O 1
ATOM 1439 N N . ARG B 1 60 ? 34.605 11.833 1.007 1.00 31.04 80 ARG B N 1
ATOM 1440 C CA . ARG B 1 60 ? 34.811 10.407 0.737 1.00 28.90 80 ARG B CA 1
ATOM 1441 C C . ARG B 1 60 ? 36.065 9.903 1.415 1.00 28.75 80 ARG B C 1
ATOM 1442 O O . ARG B 1 60 ? 36.053 8.764 1.906 1.00 27.88 80 ARG B O 1
ATOM 1450 N N . LEU B 1 61 ? 37.116 10.723 1.517 1.00 27.10 81 LEU B N 1
ATOM 1451 C CA . LEU B 1 61 ? 38.341 10.247 2.087 1.00 28.44 81 LEU B CA 1
ATOM 1452 C C . LEU B 1 61 ? 38.234 9.987 3.590 1.00 27.18 81 LEU B C 1
ATOM 1453 O O . LEU B 1 61 ? 39.023 9.213 4.118 1.00 26.85 81 LEU B O 1
ATOM 1458 N N . VAL B 1 62 ? 37.270 10.585 4.299 1.00 25.85 82 VAL B N 1
ATOM 1459 C CA . VAL B 1 62 ? 37.050 10.223 5.718 1.00 23.32 82 VAL B CA 1
ATOM 1460 C C . VAL B 1 62 ? 36.569 8.799 5.722 1.00 24.67 82 VAL B C 1
ATOM 1461 O O . VAL B 1 62 ? 37.032 7.974 6.590 1.00 23.92 82 VAL B O 1
ATOM 1465 N N . TYR B 1 63 ? 35.559 8.496 4.921 1.00 23.40 83 TYR B N 1
ATOM 1466 C CA . TYR B 1 63 ? 35.072 7.087 4.901 1.00 24.28 83 TYR B CA 1
ATOM 1467 C C . TYR B 1 63 ? 36.068 6.098 4.383 1.00 25.53 83 TYR B C 1
ATOM 1468 O O . TYR B 1 63 ? 36.079 4.918 4.837 1.00 24.61 83 TYR B O 1
ATOM 1477 N N . GLN B 1 64 ? 36.859 6.516 3.383 1.00 24.56 84 GLN B N 1
ATOM 1478 C CA . GLN B 1 64 ? 37.854 5.610 2.921 1.00 24.28 84 GLN B CA 1
ATOM 1479 C C . GLN B 1 64 ? 38.783 5.242 4.067 1.00 26.53 84 GLN B C 1
ATOM 1480 O O . GLN B 1 64 ? 39.232 4.071 4.166 1.00 25.86 84 GLN B O 1
ATOM 1486 N N . ALA B 1 65 ? 39.100 6.204 4.943 1.00 24.72 85 ALA B N 1
ATOM 1487 C CA . ALA B 1 65 ? 40.015 5.943 6.032 1.00 25.97 85 ALA B CA 1
ATOM 1488 C C . ALA B 1 65 ? 39.354 4.961 7.030 1.00 24.40 85 ALA B C 1
ATOM 1489 O O . ALA B 1 65 ? 39.961 4.021 7.533 1.00 24.49 85 ALA B O 1
ATOM 1491 N N . LEU B 1 66 ? 38.099 5.231 7.343 1.00 22.32 86 LEU B N 1
ATOM 1492 C CA . LEU B 1 66 ? 37.364 4.380 8.279 1.00 22.90 86 LEU B CA 1
ATOM 1493 C C . LEU B 1 66 ? 37.380 2.913 7.716 1.00 22.27 86 LEU B C 1
ATOM 1494 O O . LEU B 1 66 ? 37.754 1.952 8.416 1.00 20.70 86 LEU B O 1
ATOM 1499 N N . TRP B 1 67 ? 36.894 2.732 6.483 1.00 21.10 87 TRP B N 1
ATOM 1500 C CA . TRP B 1 67 ? 36.794 1.346 5.889 1.00 22.08 87 TRP B CA 1
ATOM 1501 C C . TRP B 1 67 ? 38.172 0.757 5.689 1.00 21.92 87 TRP B C 1
ATOM 1502 O O . TRP B 1 67 ? 38.346 -0.491 5.741 1.00 23.33 87 TRP B O 1
ATOM 1513 N N . GLY B 1 68 ? 39.197 1.589 5.500 1.00 22.81 88 GLY B N 1
ATOM 1514 C CA . GLY B 1 68 ? 40.556 1.087 5.281 1.00 25.10 88 GLY B CA 1
ATOM 1515 C C . GLY B 1 68 ? 41.114 0.411 6.501 1.00 26.44 88 GLY B C 1
ATOM 1516 O O . GLY B 1 68 ? 41.790 -0.610 6.407 1.00 26.59 88 GLY B O 1
ATOM 1517 N N . ARG B 1 69 ? 40.747 0.975 7.637 1.00 24.79 89 ARG B N 1
ATOM 1518 C CA . ARG B 1 69 ? 41.147 0.312 8.876 1.00 25.60 89 ARG B CA 1
ATOM 1519 C C . ARG B 1 69 ? 40.368 -0.950 9.141 1.00 24.01 89 ARG B C 1
ATOM 1520 O O . ARG B 1 69 ? 40.934 -1.999 9.448 1.00 26.61 89 ARG B O 1
ATOM 1528 N N . LEU B 1 70 ? 39.080 -0.880 8.887 1.00 21.80 90 LEU B N 1
ATOM 1529 C CA . LEU B 1 70 ? 38.313 -2.090 9.033 1.00 22.52 90 LEU B CA 1
ATOM 1530 C C . LEU B 1 70 ? 38.879 -3.258 8.158 1.00 25.08 90 LEU B C 1
ATOM 1531 O O . LEU B 1 70 ? 38.896 -4.390 8.572 1.00 25.21 90 LEU B O 1
ATOM 1536 N N . ALA B 1 71 ? 39.324 -2.985 6.949 1.00 26.44 91 ALA B N 1
ATOM 1537 C CA . ALA B 1 71 ? 39.726 -4.041 5.995 1.00 26.87 91 ALA B CA 1
ATOM 1538 C C . ALA B 1 71 ? 41.009 -4.661 6.488 1.00 26.77 91 ALA B C 1
ATOM 1539 O O . ALA B 1 71 ? 41.376 -5.757 6.085 1.00 31.71 91 ALA B O 1
ATOM 1541 N N . GLN B 1 72 ? 41.705 -3.942 7.345 1.00 25.53 92 GLN B N 1
ATOM 1542 C CA . GLN B 1 72 ? 42.936 -4.452 7.997 1.00 27.21 92 GLN B CA 1
ATOM 1543 C C . GLN B 1 72 ? 42.656 -5.070 9.379 1.00 27.09 92 GLN B C 1
ATOM 1544 O O . GLN B 1 72 ? 43.596 -5.356 10.135 1.00 28.68 92 GLN B O 1
ATOM 1548 N N . LYS B 1 73 ? 41.370 -5.252 9.716 1.00 25.64 93 LYS B N 1
ATOM 1549 C CA . LYS B 1 73 ? 40.920 -5.861 11.010 1.00 24.85 93 LYS B CA 1
ATOM 1550 C C . LYS B 1 73 ? 41.374 -5.044 12.167 1.00 24.11 93 LYS B C 1
ATOM 1551 O O . LYS B 1 73 ? 41.676 -5.569 13.245 1.00 26.55 93 LYS B O 1
ATOM 1557 N N . LYS B 1 74 ? 41.364 -3.710 11.975 1.00 26.06 94 LYS B N 1
ATOM 1558 C CA . LYS B 1 74 ? 41.745 -2.762 12.996 1.00 25.59 94 LYS B CA 1
ATOM 1559 C C . LYS B 1 74 ? 40.611 -1.760 13.248 1.00 24.09 94 LYS B C 1
ATOM 1560 O O . LYS B 1 74 ? 39.821 -1.430 12.359 1.00 25.02 94 LYS B O 1
ATOM 1566 N N . PRO B 1 75 ? 40.550 -1.243 14.458 1.00 24.84 95 PRO B N 1
ATOM 1567 C CA . PRO B 1 75 ? 39.530 -0.192 14.782 1.00 24.75 95 PRO B CA 1
ATOM 1568 C C . PRO B 1 75 ? 39.899 1.159 14.150 1.00 26.11 95 PRO B C 1
ATOM 1569 O O . PRO B 1 75 ? 41.062 1.366 13.586 1.00 25.50 95 PRO B O 1
ATOM 1573 N N . TRP B 1 76 ? 38.890 2.037 14.080 1.00 25.68 96 TRP B N 1
ATOM 1574 C CA . TRP B 1 76 ? 39.164 3.362 13.580 1.00 26.20 96 TRP B CA 1
ATOM 1575 C C . TRP B 1 76 ? 38.354 4.276 14.457 1.00 26.04 96 TRP B C 1
ATOM 1576 O O . TRP B 1 76 ? 37.341 3.903 15.078 1.00 25.18 96 TRP B O 1
ATOM 1587 N N . SER B 1 77 ? 38.793 5.520 14.509 1.00 26.77 97 SER B N 1
ATOM 1588 C CA . SER B 1 77 ? 38.149 6.544 15.321 1.00 27.90 97 SER B CA 1
ATOM 1589 C C . SER B 1 77 ? 38.251 7.821 14.483 1.00 26.87 97 SER B C 1
ATOM 1590 O O . SER B 1 77 ? 39.259 8.067 13.752 1.00 28.51 97 SER B O 1
ATOM 1593 N N . GLY B 1 78 ? 37.192 8.637 14.550 1.00 27.63 98 GLY B N 1
ATOM 1594 C CA . GLY B 1 78 ? 37.289 9.899 13.858 1.00 29.22 98 GLY B CA 1
ATOM 1595 C C . GLY B 1 78 ? 36.135 10.753 14.305 1.00 30.34 98 GLY B C 1
ATOM 1596 O O . GLY B 1 78 ? 35.384 10.407 15.310 1.00 29.60 98 GLY B O 1
ATOM 1597 N N . VAL B 1 79 ? 35.996 11.882 13.640 1.00 31.10 99 VAL B N 1
ATOM 1598 C CA . VAL B 1 79 ? 34.815 12.747 13.877 1.00 29.44 99 VAL B CA 1
ATOM 1599 C C . VAL B 1 79 ? 34.109 12.892 12.597 1.00 31.23 99 VAL B C 1
ATOM 1600 O O . VAL B 1 79 ? 34.766 12.949 11.448 1.00 33.93 99 VAL B O 1
ATOM 1604 N N . LEU B 1 80 ? 32.808 12.944 12.683 1.00 32.07 100 LEU B N 1
ATOM 1605 C CA . LEU B 1 80 ? 32.119 13.220 11.492 1.00 31.06 100 LEU B CA 1
ATOM 1606 C C . LEU B 1 80 ? 30.815 13.852 11.794 1.00 31.55 100 LEU B C 1
ATOM 1607 O O . LEU B 1 80 ? 30.368 13.800 12.910 1.00 31.51 100 LEU B O 1
ATOM 1612 N N . VAL B 1 81 ? 30.271 14.565 10.829 1.00 29.04 101 VAL B N 1
ATOM 1613 C CA . VAL B 1 81 ? 28.958 15.200 11.044 1.00 26.40 101 VAL B CA 1
ATOM 1614 C C . VAL B 1 81 ? 27.865 14.231 10.636 1.00 23.62 101 VAL B C 1
ATOM 1615 O O . VAL B 1 81 ? 27.752 13.800 9.488 1.00 27.18 101 VAL B O 1
ATOM 1619 N N . ASN B 1 82 ? 27.085 13.848 11.661 1.00 23.72 102 ASN B N 1
ATOM 1620 C CA . ASN B 1 82 ? 25.932 12.979 11.383 1.00 23.97 102 ASN B CA 1
ATOM 1621 C C . ASN B 1 82 ? 24.628 13.765 11.322 1.00 23.35 102 ASN B C 1
ATOM 1622 O O . ASN B 1 82 ? 24.562 14.891 11.765 1.00 24.98 102 ASN B O 1
ATOM 1627 N N . ARG B 1 83 ? 23.597 13.186 10.712 1.00 22.93 103 ARG B N 1
ATOM 1628 C CA . ARG B 1 83 ? 22.260 13.718 10.585 1.00 22.85 103 ARG B CA 1
ATOM 1629 C C . ARG B 1 83 ? 21.258 12.885 11.350 1.00 22.77 103 ARG B C 1
ATOM 1630 O O . ARG B 1 83 ? 21.241 11.627 11.233 1.00 29.05 103 ARG B O 1
ATOM 1638 N N . ARG B 1 84 ? 20.395 13.553 12.185 1.00 25.92 104 ARG B N 1
ATOM 1639 C CA . ARG B 1 84 ? 19.354 12.802 12.931 1.00 26.13 104 ARG B CA 1
ATOM 1640 C C . ARG B 1 84 ? 18.183 12.615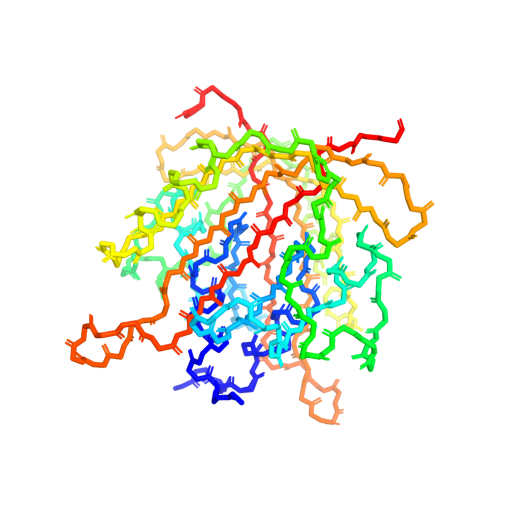 11.986 1.00 26.09 104 ARG B C 1
ATOM 1641 O O . ARG B 1 84 ? 18.088 13.308 10.946 1.00 28.09 104 ARG B O 1
ATOM 1649 N N . LYS B 1 85 ? 17.203 11.821 12.389 1.00 27.72 105 LYS B N 1
ATOM 1650 C CA . LYS B 1 85 ? 15.977 11.625 11.564 1.00 28.49 105 LYS B CA 1
ATOM 1651 C C . LYS B 1 85 ? 15.272 13.026 11.288 1.00 30.63 105 LYS B C 1
ATOM 1652 O O . LYS B 1 85 ? 14.734 13.327 10.180 1.00 33.13 105 LYS B O 1
ATOM 1658 N N . ASP B 1 86 ? 15.308 13.888 12.297 1.00 30.31 106 ASP B N 1
ATOM 1659 C CA . ASP B 1 86 ? 14.676 15.183 12.193 1.00 31.40 106 ASP B CA 1
ATOM 1660 C C . ASP B 1 86 ? 15.501 16.211 11.372 1.00 30.80 106 ASP B C 1
ATOM 1661 O O . ASP B 1 86 ? 15.071 17.396 11.276 1.00 32.88 106 A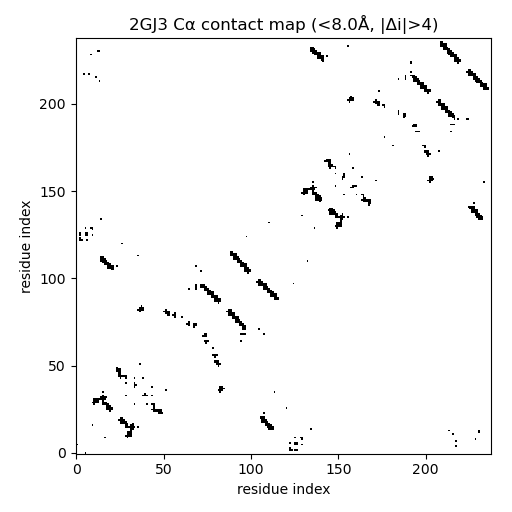SP B O 1
ATOM 1666 N N . LYS B 1 87 ? 16.605 15.730 10.761 1.00 30.46 107 LYS B N 1
ATOM 1667 C CA . LYS B 1 87 ? 17.495 16.453 9.854 1.00 31.50 107 LYS B CA 1
ATOM 1668 C C . LYS B 1 87 ? 18.389 17.466 10.600 1.00 32.69 107 LYS B C 1
ATOM 1669 O O . LYS B 1 87 ? 19.104 18.283 9.937 1.00 35.17 107 LYS B O 1
ATOM 1671 N N . THR B 1 88 ? 18.318 17.527 11.935 1.00 30.98 108 THR B N 1
ATOM 1672 C CA . THR B 1 88 ? 19.374 18.301 12.635 1.00 30.94 108 THR B CA 1
ATOM 1673 C C . THR B 1 88 ? 20.759 17.562 12.583 1.00 31.35 108 THR B C 1
ATOM 1674 O O . THR B 1 88 ? 20.819 16.366 12.270 1.00 30.54 108 THR B O 1
ATOM 1678 N N . LEU B 1 89 ? 21.872 18.260 12.834 1.00 27.59 109 LEU B N 1
ATOM 1679 C CA . LEU B 1 89 ? 23.188 17.727 12.480 1.00 24.80 109 LEU B CA 1
ATOM 1680 C C . LEU B 1 89 ? 23.924 17.717 13.776 1.00 26.34 109 LEU B C 1
ATOM 1681 O O . LEU B 1 89 ? 23.784 18.645 14.687 1.00 28.11 109 LEU B O 1
ATOM 1686 N N . TYR B 1 90 ? 24.839 16.772 13.917 1.00 25.43 110 TYR B N 1
ATOM 1687 C CA . TYR B 1 90 ? 25.671 16.865 15.102 1.00 24.39 110 TYR B CA 1
ATOM 1688 C C . TYR B 1 90 ? 27.124 16.355 14.828 1.00 25.30 110 TYR B C 1
ATOM 1689 O O . TYR B 1 90 ? 27.356 15.547 14.012 1.00 26.47 110 TYR B O 1
ATOM 1698 N N . LEU B 1 91 ? 28.115 16.920 15.494 1.00 26.87 111 LEU B N 1
ATOM 1699 C CA . LEU B 1 91 ? 29.449 16.348 15.389 1.00 28.90 111 LEU B CA 1
ATOM 1700 C C . LEU B 1 91 ? 29.529 15.101 16.252 1.00 26.46 111 LEU B C 1
ATOM 1701 O O . LEU B 1 91 ? 29.304 15.136 17.507 1.00 29.11 111 LEU B O 1
ATOM 1706 N N . ALA B 1 92 ? 29.764 13.945 15.563 1.00 28.55 112 ALA B N 1
ATOM 1707 C CA . ALA B 1 92 ? 29.836 12.592 16.194 1.00 26.59 112 ALA B CA 1
ATOM 1708 C C . ALA B 1 92 ? 31.267 12.201 16.445 1.00 24.96 112 ALA B C 1
ATOM 1709 O O . ALA B 1 92 ? 32.181 12.450 15.538 1.00 30.28 112 ALA B O 1
ATOM 1711 N N . GLU B 1 93 ? 31.595 11.758 17.632 1.00 26.93 113 GLU B N 1
ATOM 1712 C CA . GLU B 1 93 ? 32.909 11.208 17.780 1.00 27.75 113 GLU B CA 1
ATOM 1713 C C . GLU B 1 93 ? 32.579 9.721 17.669 1.00 27.26 113 GLU B C 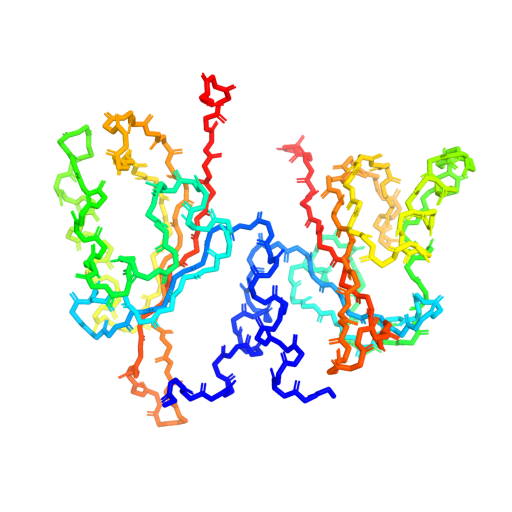1
ATOM 1714 O O . GLU B 1 93 ? 31.943 9.152 18.584 1.00 28.17 113 GLU B O 1
ATOM 1720 N N . LEU B 1 94 ? 33.049 9.070 16.573 1.00 25.58 114 LEU B N 1
ATOM 1721 C CA . LEU B 1 94 ? 32.704 7.719 16.154 1.00 23.42 114 LEU B CA 1
ATOM 1722 C C . LEU B 1 94 ? 33.935 6.821 16.344 1.00 22.90 114 LEU B C 1
ATOM 1723 O O . LEU B 1 94 ? 35.008 7.169 15.843 1.00 25.18 114 LEU B O 1
ATOM 1728 N N . THR B 1 95 ? 33.690 5.663 16.953 1.00 21.55 115 THR B N 1
ATOM 1729 C CA . THR B 1 95 ? 34.659 4.536 16.911 1.00 23.53 115 THR B CA 1
ATOM 1730 C C . THR B 1 95 ? 33.978 3.347 16.207 1.00 21.60 115 THR B C 1
ATOM 1731 O O . THR B 1 95 ? 32.800 3.060 16.545 1.00 22.19 115 THR B O 1
ATOM 1735 N N . VAL B 1 96 ? 34.697 2.736 15.244 1.00 20.23 116 VAL B N 1
ATOM 1736 C CA . VAL B 1 96 ? 34.167 1.486 14.665 1.00 20.77 116 VAL B CA 1
ATOM 1737 C C . VAL B 1 96 ? 35.216 0.440 14.874 1.00 18.99 116 VAL B C 1
ATOM 1738 O O . VAL B 1 96 ? 36.393 0.738 14.830 1.00 24.64 116 VAL B O 1
ATOM 1742 N N . ALA B 1 97 ? 34.767 -0.746 15.245 1.00 21.29 117 ALA B N 1
ATOM 1743 C CA . ALA B 1 97 ? 35.707 -1.817 15.627 1.00 19.87 117 ALA B CA 1
ATOM 1744 C C . ALA B 1 97 ? 35.190 -3.124 15.000 1.00 18.19 117 ALA B C 1
ATOM 1745 O O . ALA B 1 97 ? 34.031 -3.404 15.029 1.00 19.04 117 ALA B O 1
ATOM 1747 N N . PRO B 1 98 ? 36.113 -3.923 14.474 1.00 19.87 118 PRO B N 1
ATOM 1748 C CA . PRO B 1 98 ? 35.701 -5.290 13.985 1.00 19.12 118 PRO B CA 1
ATOM 1749 C C . PRO B 1 98 ? 35.553 -6.205 15.202 1.00 18.33 118 PRO B C 1
ATOM 1750 O O . PRO B 1 98 ? 36.298 -6.126 16.171 1.00 21.35 118 PRO B O 1
ATOM 1754 N N . VAL B 1 99 ? 34.607 -7.134 15.090 1.00 17.73 119 VAL B N 1
ATOM 1755 C CA . VAL B 1 99 ? 34.513 -8.306 15.996 1.00 18.64 119 VAL B CA 1
ATOM 1756 C C . VAL B 1 99 ? 35.151 -9.436 15.251 1.00 17.50 119 VAL B C 1
ATOM 1757 O O . VAL B 1 99 ? 34.735 -9.656 14.118 1.00 16.62 119 VAL B O 1
ATOM 1761 N N . LEU B 1 100 ? 36.133 -10.122 15.803 1.00 21.08 120 LEU B N 1
ATOM 1762 C CA . LEU B 1 100 ? 36.865 -11.181 15.106 1.00 21.34 120 LEU B CA 1
ATOM 1763 C C . LEU B 1 100 ? 36.440 -12.523 15.718 1.00 20.45 120 LEU B C 1
ATOM 1764 O O . LEU B 1 100 ? 36.309 -12.673 16.922 1.00 24.25 120 LEU B O 1
ATOM 1769 N N . ASN B 1 101 ? 36.371 -13.512 14.861 1.00 20.64 121 ASN B N 1
ATOM 1770 C CA . ASN B 1 101 ? 36.150 -14.885 15.342 1.00 23.04 121 ASN B CA 1
ATOM 1771 C C . ASN B 1 101 ? 37.475 -15.511 15.799 1.00 24.02 121 ASN B C 1
ATOM 1772 O O . ASN B 1 101 ? 38.542 -14.836 15.825 1.00 22.73 121 ASN B O 1
ATOM 1777 N N . GLU B 1 102 ? 37.401 -16.781 16.193 1.00 25.13 122 GLU B N 1
ATOM 1778 C CA . GLU B 1 102 ? 38.565 -17.438 16.702 1.00 26.83 122 GLU B CA 1
ATOM 1779 C C . GLU B 1 102 ? 39.743 -17.394 15.706 1.00 25.87 122 GLU B C 1
ATOM 1780 O O . GLU B 1 102 ? 40.938 -17.277 16.068 1.00 26.94 122 GLU B O 1
ATOM 1786 N N . ALA B 1 103 ? 39.391 -17.490 14.429 1.00 25.04 123 ALA B N 1
ATOM 1787 C CA . ALA B 1 103 ? 40.320 -17.542 13.350 1.00 23.43 123 ALA B CA 1
ATOM 1788 C C . ALA B 1 103 ? 40.877 -16.191 12.967 1.00 24.22 123 ALA B C 1
ATOM 1789 O O . ALA B 1 103 ? 41.625 -16.067 12.001 1.00 25.49 123 ALA B O 1
ATOM 1791 N N . GLY B 1 104 ? 40.466 -15.132 13.641 1.00 22.60 124 GLY B N 1
ATOM 1792 C CA . GLY B 1 104 ? 40.995 -13.793 13.296 1.00 24.40 124 GLY B CA 1
ATOM 1793 C C . GLY B 1 104 ? 40.200 -13.161 12.159 1.00 23.48 124 GLY B C 1
ATOM 1794 O O . GLY B 1 104 ? 40.673 -12.169 11.591 1.00 26.91 124 GLY B O 1
ATOM 1795 N N . GLU B 1 105 ? 39.037 -13.720 11.796 1.00 23.70 125 GLU B N 1
ATOM 1796 C CA . GLU B 1 105 ? 38.261 -13.175 10.679 1.00 22.19 125 GLU B CA 1
ATOM 1797 C C . GLU B 1 105 ? 37.172 -12.179 11.167 1.00 21.04 125 GLU B C 1
ATOM 1798 O O . GLU B 1 105 ? 36.529 -12.452 12.178 1.00 20.11 125 GLU B O 1
ATOM 1804 N N . THR B 1 106 ? 36.925 -11.083 10.458 1.00 19.60 126 THR B N 1
ATOM 1805 C CA . THR B 1 106 ? 35.879 -10.180 10.906 1.00 18.39 126 THR B CA 1
ATOM 1806 C C . THR B 1 106 ? 34.491 -10.792 10.699 1.00 17.65 126 THR B C 1
ATOM 1807 O O . THR B 1 106 ? 34.200 -11.290 9.598 1.00 17.62 126 THR B O 1
ATOM 1811 N N . ILE B 1 107 ? 33.634 -10.740 11.728 1.00 16.95 127 ILE B N 1
ATOM 1812 C CA . ILE B 1 107 ? 32.292 -11.302 11.593 1.00 16.09 127 ILE B CA 1
ATOM 1813 C C . ILE B 1 107 ? 31.192 -10.259 11.853 1.00 15.95 127 ILE B C 1
ATOM 1814 O O . ILE B 1 107 ? 30.053 -10.487 11.368 1.00 18.58 127 ILE B O 1
ATOM 1819 N N . TYR B 1 108 ? 31.488 -9.144 12.534 1.00 15.61 128 TYR B N 1
ATOM 1820 C CA . TYR B 1 108 ? 30.532 -8.055 12.685 1.00 15.11 128 TYR B CA 1
ATOM 1821 C C . TYR B 1 108 ? 31.370 -6.793 12.803 1.00 15.60 128 TYR B C 1
ATOM 1822 O O . TYR B 1 108 ? 32.583 -6.853 13.084 1.00 15.76 128 TYR B O 1
ATOM 1831 N N . TYR B 1 109 ? 30.647 -5.654 12.717 1.00 15.89 129 TYR B N 1
ATOM 1832 C CA . TYR B 1 109 ? 31.301 -4.349 13.166 1.00 14.85 129 TYR B CA 1
ATOM 1833 C C . TYR B 1 109 ? 30.533 -3.721 14.265 1.00 15.92 129 TYR B C 1
ATOM 1834 O O . TYR B 1 109 ? 29.280 -3.877 14.324 1.00 15.64 129 TYR B O 1
ATOM 1843 N N . LEU B 1 110 ? 31.232 -3.034 15.161 1.00 16.00 130 LEU B N 1
ATOM 1844 C CA . LEU B 1 110 ? 30.655 -2.272 16.234 1.00 16.79 130 LEU B CA 1
ATOM 1845 C C . LEU B 1 110 ? 30.782 -0.789 15.849 1.00 15.84 130 LEU B C 1
ATOM 1846 O O . LEU B 1 110 ? 31.841 -0.337 15.362 1.00 18.58 130 LEU B O 1
ATOM 1851 N N . GLY B 1 111 ? 29.645 -0.104 15.960 1.00 16.00 131 GLY B N 1
ATOM 1852 C CA . GLY B 1 111 ? 29.691 1.405 15.680 1.00 17.51 131 GLY B CA 1
ATOM 1853 C C . GLY B 1 111 ? 29.361 2.008 17.010 1.00 18.67 131 GLY B C 1
ATOM 1854 O O . GLY B 1 111 ? 28.255 1.738 17.584 1.00 19.40 131 GLY B O 1
ATOM 1855 N N . MET B 1 112 ? 30.223 2.843 17.579 1.00 16.08 132 MET B N 1
ATOM 1856 C CA A MET B 1 112 ? 29.954 3.381 18.924 0.50 17.99 132 MET B CA 1
ATOM 1857 C CA B MET B 1 112 ? 30.050 3.396 18.928 0.50 17.98 132 MET B CA 1
ATOM 1858 C C . MET B 1 112 ? 30.312 4.886 18.933 1.00 18.93 132 MET B C 1
ATOM 1859 O O . MET B 1 112 ? 31.381 5.261 18.483 1.00 22.43 132 MET B O 1
ATOM 1868 N N . HIS B 1 113 ? 29.295 5.727 19.204 1.00 21.27 133 HIS B N 1
ATOM 1869 C CA . HIS B 1 113 ? 29.527 7.132 19.122 1.00 24.57 133 HIS B CA 1
ATOM 1870 C C . HIS B 1 113 ? 28.953 7.985 20.194 1.00 24.77 133 HIS B C 1
ATOM 1871 O O . HIS B 1 113 ? 27.983 7.557 20.796 1.00 20.71 133 HIS B O 1
ATOM 1878 N N . ARG B 1 114 ? 29.544 9.159 20.445 1.00 24.13 134 ARG B N 1
ATOM 1879 C CA . ARG B 1 114 ? 28.949 10.212 21.305 1.00 24.34 134 ARG B CA 1
ATOM 1880 C C . ARG B 1 114 ? 28.591 11.335 20.418 1.00 22.03 134 ARG B C 1
ATOM 1881 O O . ARG B 1 114 ? 29.288 11.695 19.412 1.00 25.69 134 ARG B O 1
ATOM 1883 N N . ASP B 1 115 ? 27.503 12.020 20.808 1.00 23.17 135 ASP B N 1
ATOM 1884 C CA . ASP B 1 115 ? 27.081 13.268 20.147 1.00 26.86 135 ASP B CA 1
ATOM 1885 C C . ASP B 1 115 ? 27.823 14.401 20.915 1.00 24.50 135 ASP B C 1
ATOM 1886 O O . ASP B 1 115 ? 27.626 14.510 22.122 1.00 24.62 135 ASP B O 1
ATOM 1891 N N . THR B 1 116 ? 28.705 15.137 20.263 1.00 28.38 136 THR B N 1
ATOM 1892 C CA . THR B 1 116 ? 29.522 16.134 20.999 1.00 28.12 136 THR B CA 1
ATOM 1893 C C . THR B 1 116 ? 28.832 17.515 21.133 1.00 29.21 136 THR B C 1
ATOM 1894 O O . THR B 1 116 ? 29.377 18.405 21.843 1.00 29.82 136 THR B O 1
ATOM 1898 N N . SER B 1 117 ? 27.615 17.672 20.618 1.00 28.00 137 SER B N 1
ATOM 1899 C CA . SER B 1 117 ? 26.856 18.920 20.873 1.00 29.35 137 SER B CA 1
ATOM 1900 C C . SER B 1 117 ? 26.573 19.192 22.364 1.00 32.65 137 SER B C 1
ATOM 1901 O O . SER B 1 117 ? 26.355 18.310 23.215 1.00 33.22 137 SER B O 1
ATOM 1904 N N . GLU B 1 118 ? 26.562 20.443 22.723 1.00 35.18 138 GLU B N 1
ATOM 1905 C CA . GLU B 1 118 ? 26.098 20.722 24.105 1.00 37.30 138 GLU B CA 1
ATOM 1906 C C . GLU B 1 118 ? 24.705 21.375 24.148 1.00 43.32 138 GLU B C 1
ATOM 1907 O O . GLU B 1 118 ? 24.243 21.809 25.216 1.00 45.27 138 GLU B O 1
ATOM 1913 N N . LEU B 1 119 ? 24.085 21.451 22.970 1.00 46.54 139 LEU B N 1
ATOM 1914 C CA . LEU B 1 119 ? 22.717 21.956 22.706 1.00 48.11 139 LEU B CA 1
ATOM 1915 C C . LEU B 1 119 ? 22.810 23.478 22.812 1.00 47.50 139 LEU B C 1
ATOM 1916 O O . LEU B 1 119 ? 23.559 24.139 22.045 1.00 45.78 139 LEU B O 1
#

Radius of gyration: 18.33 Å; Cα contacts (8 Å, |Δi|>4): 497; chains: 2; bounding box: 38×40×51 Å

GO terms:
  GO:0006355 regulation of DNA-templated transcription (P, IDA)

InterPro domains:
  IPR000014 PAS domain [PS50112] (23-69)
  IPR000014 PAS domain [SM00091] (25-91)
  IPR000014 PAS domain [SM00091] (151-217)
  IPR000014 PAS domain [TIGR00229] (25-145)
  IPR000014 PAS domain [cd00130] (34-135)
  IPR000014 PAS domain [cd00130] (160-268)
  IPR000700 PAS-associated, C-terminal [PS50113] (94-148)
  IPR001610 PAC motif [SM00086] (97-139)
  IPR003594 Histidine kinase/HSP90-like ATPase domain [PF02518] (410-515)
  IPR003594 Histidine kinase/HSP90-like ATPase domain [SM00387] (404-517)
  IPR004358 Signal transduction histidine kinase-related protein, C-terminal [PR00344] (445-459)
  IPR004358 Signal transduction histidine kinase-related protein, C-terminal [PR00344] (463-473)
  IPR004358 Signal transduction histidine kinase-related protein, C-terminal [PR00344] (477-495)
  IPR004358 Signal transduction histidine kinase-related protein, C-terminal [PR00344] (501-514)
  IPR005467 Histidine kinase domain [PS50109] (302-517)
  IPR013767 PAS fold [PF00989] (27-135)
  IPR013767 PAS fold [PF00989] (152-268)
  IPR014285 Nitrogen fixation negative regulator NifL [TIGR02938] (22-515)
  IPR035965 PAS domain superfamily [SSF55785] (33-135)
  IPR035965 PAS domain superfamily [SSF55785] (137-251)

CATH classification: 3.30.450.20